Protein AF-A0AAW2BGS5-F1 (afdb_monomer_lite)

Organism: NCBI:txid425828

Structure (mmCIF, N/CA/C/O backbone):
data_AF-A0AAW2BGS5-F1
#
_entry.id   AF-A0AAW2BGS5-F1
#
loop_
_atom_site.group_PDB
_atom_site.id
_atom_site.type_symbol
_atom_site.label_atom_id
_atom_site.label_alt_id
_atom_site.label_comp_id
_atom_site.label_asym_id
_atom_site.label_entity_id
_atom_site.label_seq_id
_atom_site.pdbx_PDB_ins_code
_atom_site.Cartn_x
_atom_site.Cartn_y
_atom_site.Cartn_z
_atom_site.occupancy
_atom_site.B_iso_or_equiv
_atom_site.auth_seq_id
_atom_site.auth_comp_id
_atom_site.auth_asym_id
_atom_site.auth_atom_id
_atom_site.pdbx_PDB_model_num
ATOM 1 N N . MET A 1 1 ? 14.229 -1.321 -59.529 1.00 59.53 1 MET A N 1
ATOM 2 C CA . MET A 1 1 ? 13.833 -2.122 -60.715 1.00 59.53 1 MET A CA 1
ATOM 3 C C . MET A 1 1 ? 14.983 -3.055 -61.035 1.00 59.53 1 MET A C 1
ATOM 5 O O . MET A 1 1 ? 16.058 -2.553 -61.327 1.00 59.53 1 MET A O 1
ATOM 9 N N . ILE A 1 2 ? 14.792 -4.369 -60.927 1.00 59.19 2 ILE A N 1
ATOM 10 C CA . ILE A 1 2 ? 15.819 -5.339 -61.325 1.00 59.19 2 ILE A CA 1
ATOM 11 C C . ILE A 1 2 ? 15.632 -5.569 -62.825 1.00 59.19 2 ILE A C 1
ATOM 13 O O . ILE A 1 2 ? 14.628 -6.144 -63.241 1.00 59.19 2 ILE A O 1
ATOM 17 N N . THR A 1 3 ? 16.535 -5.025 -63.638 1.00 69.75 3 THR A N 1
ATOM 18 C CA . THR A 1 3 ? 16.522 -5.195 -65.095 1.00 69.75 3 THR A CA 1
ATOM 19 C C . THR A 1 3 ? 17.635 -6.146 -65.497 1.00 69.75 3 THR A C 1
ATOM 21 O O . THR A 1 3 ? 18.804 -5.848 -65.255 1.00 69.75 3 THR A O 1
ATOM 24 N N . CYS A 1 4 ? 17.282 -7.268 -66.115 1.00 73.50 4 CYS A N 1
ATOM 25 C CA . CYS A 1 4 ? 18.252 -8.171 -66.728 1.00 73.50 4 CYS A CA 1
ATOM 26 C C . CYS A 1 4 ? 18.695 -7.610 -68.083 1.00 73.50 4 CYS A C 1
ATOM 28 O O . CYS A 1 4 ? 17.898 -6.995 -68.800 1.00 73.50 4 CYS A O 1
ATOM 30 N N . ASP A 1 5 ? 19.949 -7.848 -68.458 1.00 83.00 5 ASP A N 1
ATOM 31 C CA . ASP A 1 5 ? 20.423 -7.567 -69.807 1.00 83.00 5 ASP A CA 1
ATOM 32 C C . ASP A 1 5 ? 19.761 -8.513 -70.825 1.00 83.00 5 ASP A C 1
ATOM 34 O O . ASP A 1 5 ? 19.257 -9.591 -70.496 1.00 83.00 5 ASP A O 1
ATOM 38 N N . ALA A 1 6 ? 19.736 -8.093 -72.091 1.00 81.00 6 ALA A N 1
ATOM 39 C CA . ALA A 1 6 ? 18.977 -8.782 -73.130 1.00 81.00 6 ALA A CA 1
ATOM 40 C C . ALA A 1 6 ? 19.433 -10.231 -73.371 1.00 81.00 6 ALA A C 1
ATOM 42 O O . ALA A 1 6 ? 18.612 -11.051 -73.772 1.00 81.00 6 ALA A O 1
ATOM 43 N N . LYS A 1 7 ? 20.712 -10.556 -73.136 1.00 85.69 7 LYS A N 1
ATOM 44 C CA . LYS A 1 7 ? 21.239 -11.912 -73.347 1.00 85.69 7 LYS A CA 1
ATOM 45 C C . LYS A 1 7 ? 20.781 -12.841 -72.229 1.00 85.69 7 LYS A C 1
ATOM 47 O O . LYS A 1 7 ? 20.119 -13.835 -72.515 1.00 85.69 7 LYS A O 1
ATOM 52 N N . THR A 1 8 ? 21.005 -12.436 -70.980 1.00 84.31 8 THR A N 1
ATOM 53 C CA . THR A 1 8 ? 20.565 -13.185 -69.794 1.00 84.31 8 THR A CA 1
ATOM 54 C C . THR A 1 8 ? 19.052 -13.403 -69.784 1.00 84.31 8 THR A C 1
ATOM 56 O O . THR A 1 8 ? 18.584 -14.491 -69.467 1.00 84.31 8 THR A O 1
ATOM 59 N N . TYR A 1 9 ? 18.263 -12.405 -70.203 1.00 85.06 9 TYR A N 1
ATOM 60 C CA . TYR A 1 9 ? 16.809 -12.556 -70.316 1.00 85.06 9 TYR A CA 1
ATOM 61 C C . TYR A 1 9 ? 16.405 -13.670 -71.292 1.00 85.06 9 TYR A C 1
ATOM 63 O O . TYR A 1 9 ? 15.518 -14.466 -70.993 1.00 85.06 9 TYR A O 1
ATOM 71 N N . GLN A 1 10 ? 17.029 -13.717 -72.472 1.00 81.94 10 GLN A N 1
ATOM 72 C CA . GLN A 1 10 ? 16.682 -14.702 -73.498 1.00 81.94 10 GLN A CA 1
ATOM 73 C C . GLN A 1 10 ? 17.087 -16.114 -73.076 1.00 81.94 10 GLN A C 1
ATOM 75 O O . GLN A 1 10 ? 16.294 -17.039 -73.236 1.00 81.94 10 GLN A O 1
ATOM 80 N N . GLU A 1 11 ? 18.279 -16.275 -72.499 1.00 88.50 11 GLU A N 1
ATOM 81 C CA . GLU A 1 11 ? 18.752 -17.560 -71.975 1.00 88.50 11 GLU A CA 1
ATOM 82 C C . GLU A 1 11 ? 17.810 -18.096 -70.885 1.00 88.50 11 GLU A C 1
ATOM 84 O O . GLU A 1 11 ? 17.343 -19.233 -70.969 1.00 88.50 11 GLU A O 1
ATOM 89 N N . GLU A 1 12 ? 17.423 -17.245 -69.933 1.00 84.25 12 GLU A N 1
ATOM 90 C CA . GLU A 1 12 ? 16.531 -17.615 -68.833 1.00 84.25 12 GLU A CA 1
ATOM 91 C C . GLU A 1 12 ? 15.115 -17.969 -69.317 1.00 84.25 12 GLU A C 1
ATOM 93 O O . GLU A 1 12 ? 14.541 -18.971 -68.897 1.00 84.25 12 GLU A O 1
ATOM 98 N N . VAL A 1 13 ? 14.542 -17.199 -70.251 1.00 85.81 13 VAL A N 1
ATOM 99 C CA . VAL A 1 13 ? 13.203 -17.479 -70.806 1.00 85.81 13 VAL A CA 1
ATOM 100 C C . VAL A 1 13 ? 13.194 -18.746 -71.670 1.00 85.81 13 VAL A C 1
ATOM 102 O O . VAL A 1 13 ? 12.174 -19.440 -71.727 1.00 85.81 13 VAL A O 1
ATOM 105 N N . MET A 1 14 ? 14.309 -19.093 -72.323 1.00 85.00 14 MET A N 1
ATOM 106 C CA . MET A 1 14 ? 14.418 -20.349 -73.072 1.00 85.00 14 MET A CA 1
ATOM 107 C C . MET A 1 14 ? 14.369 -21.571 -72.151 1.00 85.00 14 MET A C 1
ATOM 109 O O . MET A 1 14 ? 13.663 -22.532 -72.467 1.00 85.00 14 MET A O 1
ATOM 113 N N . VAL A 1 15 ? 15.072 -21.524 -71.016 1.00 89.44 15 VAL A N 1
ATOM 114 C CA . VAL A 1 15 ? 15.094 -22.616 -70.027 1.00 89.44 15 VAL A CA 1
ATOM 115 C C . VAL A 1 15 ? 13.801 -22.635 -69.204 1.00 89.44 15 VAL A C 1
ATOM 117 O O . VAL A 1 15 ? 13.208 -23.691 -68.975 1.00 89.44 15 VAL A O 1
ATOM 120 N N . HIS A 1 16 ? 13.295 -21.459 -68.835 1.00 83.50 16 HIS A N 1
ATOM 121 C CA . HIS A 1 16 ? 12.141 -21.279 -67.967 1.00 83.50 16 HIS A CA 1
ATOM 122 C C . HIS A 1 16 ? 11.111 -20.338 -68.596 1.00 83.50 16 HIS A C 1
ATOM 124 O O . HIS A 1 16 ? 10.930 -19.190 -68.193 1.00 83.50 16 HIS A O 1
ATOM 130 N N . ARG A 1 17 ? 10.331 -20.866 -69.547 1.00 83.56 17 ARG A N 1
ATOM 131 C CA . ARG A 1 17 ? 9.315 -20.091 -70.294 1.00 83.56 17 ARG A CA 1
ATOM 132 C C . ARG A 1 17 ? 8.321 -19.312 -69.425 1.00 83.56 17 ARG A C 1
ATOM 134 O O . ARG A 1 17 ? 7.793 -18.305 -69.876 1.00 83.56 17 ARG A O 1
ATOM 141 N N . LYS A 1 18 ? 8.068 -19.753 -68.189 1.00 86.19 18 LYS A N 1
ATOM 142 C CA . LYS A 1 18 ? 7.165 -19.076 -67.239 1.00 86.19 18 LYS A CA 1
ATOM 143 C C . LYS A 1 18 ? 7.766 -17.797 -66.634 1.00 86.19 18 LYS A C 1
ATOM 145 O O . LYS A 1 18 ? 7.027 -16.976 -66.108 1.00 86.19 18 LYS A O 1
ATOM 150 N N . HIS A 1 19 ? 9.083 -17.600 -66.709 1.00 84.62 19 HIS A N 1
ATOM 151 C CA . HIS A 1 19 ? 9.762 -16.438 -66.118 1.00 84.62 19 HIS A CA 1
ATOM 152 C C . HIS A 1 19 ? 9.546 -15.147 -66.919 1.00 84.62 19 HIS A C 1
ATOM 154 O O . HIS A 1 19 ? 9.709 -14.050 -66.379 1.00 84.62 19 HIS A O 1
ATOM 160 N N . VAL A 1 20 ? 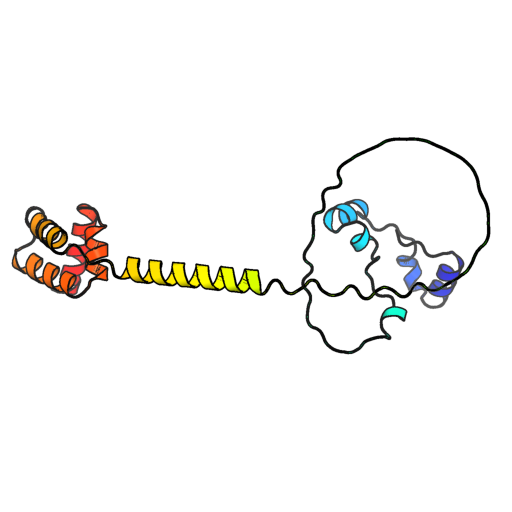9.067 -15.263 -68.164 1.00 83.44 20 VAL A N 1
ATOM 161 C CA . VAL A 1 20 ? 8.629 -14.131 -68.997 1.00 83.44 20 VAL A CA 1
ATOM 162 C C . VAL A 1 20 ? 7.616 -13.236 -68.268 1.00 83.44 20 VAL A C 1
ATOM 164 O O . VAL A 1 20 ? 7.601 -12.020 -68.456 1.00 83.44 20 VAL A O 1
ATOM 167 N N . ASP A 1 21 ? 6.808 -13.825 -67.382 1.00 83.88 21 ASP A N 1
ATOM 168 C CA . ASP A 1 21 ? 5.766 -13.120 -66.647 1.00 83.88 21 ASP A CA 1
ATOM 169 C C . ASP A 1 21 ? 6.278 -12.296 -65.464 1.00 83.88 21 ASP A C 1
ATOM 171 O O . ASP A 1 21 ? 5.506 -11.519 -64.900 1.00 83.88 21 ASP A O 1
ATOM 175 N N . TYR A 1 22 ? 7.553 -12.405 -65.105 1.00 82.00 22 TYR A N 1
ATOM 176 C CA . TYR A 1 22 ? 8.110 -11.758 -63.914 1.00 82.00 22 TYR A CA 1
ATOM 177 C C . TYR A 1 22 ? 9.313 -10.872 -64.241 1.00 82.00 22 TYR A C 1
ATOM 179 O O . TYR A 1 22 ? 9.481 -9.810 -63.639 1.00 82.00 22 TYR A O 1
ATOM 187 N N . LEU A 1 23 ? 10.120 -11.266 -65.225 1.00 84.25 23 LEU A N 1
ATOM 188 C CA . LEU A 1 23 ? 11.329 -10.545 -65.605 1.00 84.25 23 LEU A CA 1
ATOM 189 C C . LEU A 1 23 ? 11.020 -9.180 -66.236 1.00 84.25 23 LEU A C 1
ATOM 191 O O . LEU A 1 23 ? 10.079 -9.027 -67.016 1.00 84.25 23 LEU A O 1
ATOM 195 N N . ASN A 1 24 ? 11.853 -8.184 -65.917 1.00 80.50 24 ASN A N 1
ATOM 196 C CA . ASN A 1 24 ? 11.798 -6.818 -66.456 1.00 80.50 24 ASN A CA 1
ATOM 197 C C . ASN A 1 24 ? 10.452 -6.088 -66.268 1.00 80.50 24 ASN A C 1
ATOM 199 O O . ASN A 1 24 ? 10.165 -5.109 -66.961 1.00 80.50 24 ASN A O 1
ATOM 203 N N . LYS A 1 25 ? 9.624 -6.523 -65.311 1.00 83.62 25 LYS A N 1
ATOM 204 C CA . LYS A 1 25 ? 8.396 -5.817 -64.931 1.00 83.62 25 LYS A CA 1
ATOM 205 C C . LYS A 1 25 ? 8.668 -4.828 -63.801 1.00 83.62 25 LYS A C 1
ATOM 207 O O . LYS A 1 25 ? 9.484 -5.058 -62.910 1.00 83.62 25 LYS A O 1
ATOM 212 N N . LYS A 1 26 ? 7.953 -3.701 -63.823 1.00 81.75 26 LYS A N 1
ATOM 213 C CA . LYS A 1 26 ? 7.988 -2.731 -62.723 1.00 81.75 26 LYS A CA 1
ATOM 214 C C . LYS A 1 26 ? 7.263 -3.317 -61.511 1.00 81.75 26 LYS A C 1
ATOM 216 O O . LYS A 1 26 ? 6.110 -3.731 -61.626 1.00 81.75 26 LYS A O 1
ATOM 221 N N . ILE A 1 27 ? 7.923 -3.312 -60.357 1.00 82.88 27 ILE A N 1
ATOM 222 C CA . ILE A 1 27 ? 7.293 -3.636 -59.073 1.00 82.88 27 ILE A CA 1
ATOM 223 C C . ILE A 1 27 ? 6.351 -2.479 -58.722 1.00 82.88 27 ILE A C 1
ATOM 225 O O . ILE A 1 27 ? 6.753 -1.315 -58.771 1.00 82.88 27 ILE A O 1
ATOM 229 N N . LYS A 1 28 ? 5.085 -2.787 -58.425 1.00 86.19 28 LYS A N 1
ATOM 230 C CA . LYS A 1 28 ? 4.112 -1.773 -58.000 1.00 86.19 28 LYS A CA 1
ATOM 231 C C . LYS A 1 28 ? 4.491 -1.268 -56.608 1.00 86.19 28 LYS A C 1
ATOM 233 O O . LYS A 1 28 ? 4.812 -2.077 -55.746 1.00 86.19 28 LYS A O 1
ATOM 238 N N . MET A 1 29 ? 4.398 0.043 -56.410 1.00 88.12 29 MET A N 1
ATOM 239 C CA . MET A 1 29 ? 4.687 0.732 -55.146 1.00 88.12 29 MET A CA 1
ATOM 240 C C . MET A 1 29 ? 6.139 0.600 -54.645 1.00 88.12 29 MET A C 1
ATOM 242 O O . MET A 1 29 ? 6.409 0.508 -53.448 1.00 88.12 29 MET A O 1
ATOM 246 N N . TYR A 1 30 ? 7.095 0.508 -55.572 1.00 85.62 30 TYR A N 1
ATOM 247 C CA . TYR A 1 30 ? 8.506 0.357 -55.214 1.00 85.62 30 TYR A CA 1
ATOM 248 C C . TYR A 1 30 ? 9.043 1.559 -54.427 1.00 85.62 30 TYR A C 1
ATOM 250 O O . TYR A 1 30 ? 9.839 1.378 -53.508 1.00 85.62 30 TYR A O 1
ATOM 258 N N . ASP A 1 31 ? 8.610 2.768 -54.779 1.00 86.50 31 ASP A N 1
ATOM 259 C CA . ASP A 1 31 ? 9.091 3.995 -54.146 1.00 86.50 31 ASP A CA 1
ATOM 260 C C . ASP A 1 31 ? 8.607 4.064 -52.691 1.00 86.50 31 ASP A C 1
ATOM 262 O O . ASP A 1 31 ? 9.378 4.375 -51.788 1.00 86.50 31 ASP A O 1
ATOM 266 N N . GLU A 1 32 ? 7.365 3.654 -52.439 1.00 90.31 32 GLU A N 1
ATOM 267 C CA . GLU A 1 32 ? 6.782 3.533 -51.106 1.00 90.31 32 GLU A CA 1
ATOM 268 C C . GLU A 1 32 ? 7.499 2.460 -50.271 1.00 90.31 32 GLU A C 1
ATOM 270 O O . GLU A 1 32 ? 7.812 2.695 -49.104 1.00 90.31 32 GLU A O 1
ATOM 275 N N . LEU A 1 33 ? 7.830 1.304 -50.860 1.00 85.19 33 LEU A N 1
ATOM 276 C CA . LEU A 1 33 ? 8.607 0.256 -50.181 1.00 85.19 33 LEU A CA 1
ATOM 277 C C . LEU A 1 33 ? 10.027 0.716 -49.833 1.00 85.19 33 LEU A C 1
ATOM 279 O O . LEU A 1 33 ? 10.518 0.415 -48.746 1.00 85.19 33 LEU A O 1
ATOM 283 N N . ALA A 1 34 ? 10.675 1.460 -50.730 1.00 84.88 34 ALA A N 1
ATOM 284 C CA . ALA A 1 34 ? 11.994 2.033 -50.486 1.00 84.88 34 ALA A CA 1
ATOM 285 C C . ALA A 1 34 ? 11.974 3.076 -49.359 1.00 84.88 34 ALA A C 1
ATOM 287 O O . ALA A 1 34 ? 12.970 3.203 -48.651 1.00 84.88 34 ALA A O 1
ATOM 288 N N . ILE A 1 35 ? 10.856 3.784 -49.165 1.00 86.19 35 ILE A N 1
ATOM 289 C CA . ILE A 1 35 ? 10.667 4.710 -48.039 1.00 86.19 35 ILE A CA 1
ATOM 290 C C . ILE A 1 35 ? 10.476 3.945 -46.721 1.00 86.19 35 ILE A C 1
ATOM 292 O O . ILE A 1 35 ? 11.079 4.315 -45.721 1.00 86.19 35 ILE A O 1
ATOM 296 N N . VAL A 1 36 ? 9.662 2.882 -46.702 1.00 87.62 36 VAL A N 1
ATOM 297 C CA . VAL A 1 36 ? 9.337 2.142 -45.463 1.00 87.62 36 VAL A CA 1
ATOM 298 C C . VAL A 1 36 ? 10.493 1.265 -44.980 1.00 87.62 36 VAL A C 1
ATOM 300 O O . VAL A 1 36 ? 10.779 1.228 -43.788 1.00 87.62 36 VAL A O 1
ATOM 303 N N . VAL A 1 37 ? 11.130 0.527 -45.890 1.00 83.88 37 VAL A N 1
ATOM 304 C CA . VAL A 1 37 ? 12.135 -0.503 -45.559 1.00 83.88 37 VAL A CA 1
ATOM 305 C C . VAL A 1 37 ? 13.564 -0.008 -45.837 1.00 83.88 37 VAL A C 1
ATOM 307 O O . VAL A 1 37 ? 14.539 -0.645 -45.455 1.00 83.88 37 VAL A O 1
ATOM 310 N N . GLY A 1 38 ? 13.711 1.141 -46.497 1.00 84.56 38 GLY A N 1
ATOM 311 C CA . GLY A 1 38 ? 14.993 1.643 -46.981 1.00 84.56 38 GLY A CA 1
ATOM 312 C C . GLY A 1 38 ? 15.331 1.117 -48.380 1.00 84.56 38 GLY A C 1
ATOM 313 O O . GLY A 1 38 ? 15.027 -0.020 -48.757 1.00 84.56 38 GLY A O 1
ATOM 314 N N . LYS A 1 39 ? 15.990 1.963 -49.179 1.00 82.12 39 LYS A N 1
ATOM 315 C CA . LYS A 1 39 ? 16.314 1.696 -50.591 1.00 82.12 39 LYS A CA 1
ATOM 316 C C . LYS A 1 39 ? 17.116 0.408 -50.794 1.00 82.12 39 LYS A C 1
ATOM 318 O O . LYS A 1 39 ? 16.848 -0.327 -51.745 1.00 82.12 39 LYS A O 1
ATOM 323 N N . ASP A 1 40 ? 18.071 0.124 -49.916 1.00 78.00 40 ASP A N 1
ATOM 324 C CA . ASP A 1 40 ? 18.973 -1.024 -50.058 1.00 78.00 40 ASP A CA 1
ATOM 325 C C . ASP A 1 40 ? 18.271 -2.356 -49.776 1.00 78.00 40 ASP A C 1
ATOM 327 O O . ASP A 1 40 ? 18.505 -3.346 -50.474 1.00 78.00 40 ASP A O 1
ATOM 331 N N . MET A 1 41 ? 17.330 -2.364 -48.827 1.00 80.06 41 MET A N 1
ATOM 332 C CA . MET A 1 41 ? 16.469 -3.519 -48.575 1.00 80.06 41 MET A CA 1
ATOM 333 C C . MET A 1 41 ? 15.429 -3.704 -49.685 1.00 80.06 41 MET A C 1
ATOM 335 O O . MET A 1 41 ? 15.232 -4.826 -50.145 1.00 80.06 41 MET A O 1
ATOM 339 N N . ALA A 1 42 ? 14.820 -2.624 -50.189 1.00 75.38 42 ALA A N 1
ATOM 340 C CA . ALA A 1 42 ? 13.858 -2.693 -51.296 1.00 75.38 42 ALA A CA 1
ATOM 341 C C . ALA A 1 42 ? 14.494 -3.145 -52.624 1.00 75.38 42 ALA A C 1
ATOM 343 O O . ALA A 1 42 ? 13.848 -3.812 -53.433 1.00 75.38 42 ALA A O 1
ATOM 344 N N . THR A 1 43 ? 15.769 -2.811 -52.845 1.00 73.50 43 THR A N 1
ATOM 345 C CA . THR A 1 43 ? 16.529 -3.255 -54.027 1.00 73.50 43 THR A CA 1
ATOM 346 C C . THR A 1 43 ? 16.967 -4.719 -53.906 1.00 73.50 43 THR A C 1
ATOM 348 O O . THR A 1 43 ? 17.283 -5.345 -54.916 1.00 73.50 43 THR A O 1
ATOM 351 N N . GLY A 1 44 ? 16.961 -5.281 -52.692 1.00 69.25 44 GLY A N 1
ATOM 352 C CA . GLY A 1 44 ? 17.509 -6.607 -52.420 1.00 69.25 44 GLY A CA 1
ATOM 353 C C . GLY A 1 44 ? 19.037 -6.633 -52.461 1.00 69.25 44 GLY A C 1
ATOM 354 O O . GLY A 1 44 ? 19.610 -7.693 -52.667 1.00 69.25 44 GLY A O 1
ATOM 355 N N . SER A 1 45 ? 19.714 -5.497 -52.254 1.00 69.12 45 SER A N 1
ATOM 356 C CA . SER A 1 45 ? 21.186 -5.423 -52.240 1.00 69.12 45 SER A CA 1
ATOM 357 C C . SER A 1 45 ? 21.814 -6.261 -51.116 1.00 69.12 45 SER A C 1
ATOM 359 O O . SER A 1 45 ? 22.990 -6.601 -51.185 1.00 69.12 45 SER A O 1
ATOM 361 N N . PHE A 1 46 ? 21.027 -6.613 -50.094 1.00 69.88 46 PHE A N 1
ATOM 362 C CA . PHE A 1 46 ? 21.402 -7.542 -49.024 1.00 69.88 46 PHE A CA 1
ATOM 363 C C . PHE A 1 46 ? 21.088 -9.015 -49.343 1.00 69.88 46 PHE A C 1
ATOM 365 O O . PHE A 1 46 ? 21.376 -9.889 -48.526 1.00 69.88 46 PHE A O 1
ATOM 372 N N . ALA A 1 47 ? 20.472 -9.319 -50.492 1.00 68.38 47 ALA A N 1
ATOM 373 C CA . ALA A 1 47 ? 20.176 -10.693 -50.873 1.00 68.38 47 ALA A CA 1
ATOM 374 C C . ALA A 1 47 ? 21.484 -11.425 -51.197 1.00 68.38 47 ALA A C 1
ATOM 376 O O . ALA A 1 47 ? 22.198 -11.079 -52.137 1.00 68.38 47 ALA A O 1
ATOM 377 N N . LYS A 1 48 ? 21.787 -12.444 -50.393 1.00 72.69 48 LYS A N 1
ATOM 378 C CA . LYS A 1 48 ? 22.958 -13.306 -50.544 1.00 72.69 48 LYS A CA 1
ATOM 379 C C . LYS A 1 48 ? 22.844 -14.051 -51.881 1.00 72.69 48 LYS A C 1
ATOM 381 O O . LYS A 1 48 ? 21.849 -14.739 -52.115 1.00 72.69 48 LYS A O 1
ATOM 386 N N . SER A 1 49 ? 23.806 -13.869 -52.785 1.00 71.75 49 SER A N 1
ATOM 387 C CA . SER A 1 49 ? 23.800 -14.573 -54.071 1.00 71.75 49 SER A CA 1
ATOM 388 C C . SER A 1 49 ? 24.208 -16.036 -53.870 1.00 71.75 49 SER A C 1
ATOM 390 O O . SER A 1 49 ? 24.827 -16.370 -52.864 1.00 71.75 49 SER A O 1
ATOM 392 N N . TYR A 1 50 ? 23.900 -16.928 -54.818 1.00 58.19 50 TYR A N 1
ATOM 393 C CA . TYR A 1 50 ? 24.301 -18.343 -54.718 1.00 58.19 50 TYR A CA 1
ATOM 394 C C . TYR A 1 50 ? 25.823 -18.517 -54.534 1.00 58.19 50 TYR A C 1
ATOM 396 O O . TYR A 1 50 ? 26.261 -19.427 -53.841 1.00 58.19 50 TYR A O 1
ATOM 404 N N . VAL A 1 51 ? 26.626 -17.598 -55.084 1.00 60.41 51 VAL A N 1
ATOM 405 C CA . VAL A 1 51 ? 28.092 -17.587 -54.936 1.00 60.41 51 VAL A CA 1
ATOM 406 C C . VAL A 1 51 ? 28.524 -17.291 -53.492 1.00 60.41 51 VAL A C 1
ATOM 408 O O . VAL A 1 51 ? 29.565 -17.767 -53.056 1.00 60.41 51 VAL A O 1
ATOM 411 N N . ASP A 1 52 ? 27.709 -16.561 -52.727 1.00 59.16 52 ASP A N 1
ATOM 412 C CA . ASP A 1 52 ? 27.993 -16.193 -51.334 1.00 59.16 52 ASP A CA 1
ATOM 413 C C . ASP A 1 52 ? 27.607 -17.291 -50.324 1.00 59.16 52 ASP A C 1
ATOM 415 O O . ASP A 1 52 ? 27.881 -17.153 -49.130 1.00 59.16 52 ASP A O 1
ATOM 419 N N . ILE A 1 53 ? 26.925 -18.358 -50.762 1.00 62.47 53 ILE A N 1
ATOM 420 C CA . ILE A 1 53 ? 26.442 -19.439 -49.885 1.00 62.47 53 ILE A CA 1
ATOM 421 C C . ILE A 1 53 ? 27.537 -20.483 -49.612 1.00 62.47 53 ILE A C 1
ATOM 423 O O . ILE A 1 53 ? 27.516 -21.110 -48.557 1.00 62.47 53 ILE A O 1
ATOM 427 N N . ASP A 1 54 ? 28.535 -20.619 -50.489 1.00 58.75 54 ASP A N 1
ATOM 428 C CA . ASP A 1 54 ? 29.529 -21.703 -50.414 1.00 58.75 54 ASP A CA 1
ATOM 429 C C . ASP A 1 54 ? 30.741 -21.415 -49.508 1.00 58.75 54 ASP A C 1
ATOM 431 O O . ASP A 1 54 ? 31.759 -22.102 -49.567 1.00 58.75 54 ASP A O 1
ATOM 435 N N . THR A 1 55 ? 30.666 -20.406 -48.637 1.00 57.06 55 THR A N 1
ATOM 436 C CA . THR A 1 55 ? 31.693 -20.197 -47.605 1.00 57.06 55 THR A CA 1
ATOM 437 C C . THR A 1 55 ? 31.038 -19.913 -46.259 1.00 57.06 55 THR A C 1
ATOM 439 O O . THR A 1 55 ? 30.266 -18.965 -46.128 1.00 57.06 55 THR A O 1
ATOM 442 N N . GLU A 1 56 ? 31.407 -20.724 -45.264 1.00 48.41 56 GLU A N 1
ATOM 443 C CA . GLU A 1 56 ? 31.053 -20.619 -43.840 1.00 48.41 56 GLU A CA 1
ATOM 444 C C . GLU A 1 56 ? 29.681 -21.206 -43.449 1.00 48.41 56 GLU A C 1
ATOM 446 O O . GLU A 1 56 ? 28.757 -20.507 -43.029 1.00 48.41 56 GLU A O 1
ATOM 451 N N . GLN A 1 57 ? 29.580 -22.539 -43.497 1.00 52.59 57 GLN A N 1
ATOM 452 C CA . GLN A 1 57 ? 28.804 -23.266 -42.495 1.00 52.59 57 GLN A CA 1
ATOM 453 C C . GLN A 1 57 ? 29.690 -23.440 -41.256 1.00 52.59 57 GLN A C 1
ATOM 455 O O . GLN A 1 57 ? 30.350 -24.464 -41.117 1.00 52.59 57 GLN A O 1
ATOM 460 N N . ASP A 1 58 ? 29.697 -22.449 -40.365 1.00 41.88 58 ASP A N 1
ATOM 461 C CA . ASP A 1 58 ? 29.767 -22.745 -38.935 1.00 41.88 58 ASP A CA 1
ATOM 462 C C . ASP A 1 58 ? 29.209 -21.591 -38.084 1.00 41.88 58 ASP A C 1
ATOM 464 O O . ASP A 1 58 ? 29.713 -20.474 -38.085 1.00 41.88 58 ASP A O 1
ATOM 468 N N . ASN A 1 59 ? 28.131 -21.916 -37.369 1.00 44.03 59 ASN A N 1
ATOM 469 C CA . ASN A 1 59 ? 27.738 -21.392 -36.062 1.00 44.03 59 ASN A CA 1
ATOM 470 C C . ASN A 1 59 ? 27.720 -19.863 -35.799 1.00 44.03 59 ASN A C 1
ATOM 472 O O . ASN A 1 59 ? 28.731 -19.281 -35.420 1.00 44.03 59 ASN A O 1
ATOM 476 N N . ALA A 1 60 ? 26.526 -19.260 -35.847 1.00 39.62 60 ALA A N 1
ATOM 477 C CA . ALA A 1 60 ? 26.012 -18.254 -34.892 1.00 39.62 60 ALA A CA 1
ATOM 478 C C . ALA A 1 60 ? 24.633 -17.798 -35.404 1.00 39.62 60 ALA A C 1
ATOM 480 O O . ALA A 1 60 ? 24.505 -17.245 -36.490 1.00 39.62 60 ALA A O 1
ATOM 481 N N . GLU A 1 61 ? 23.548 -18.278 -34.806 1.00 38.69 61 GLU A N 1
ATOM 482 C CA . GLU A 1 61 ? 22.816 -17.546 -33.766 1.00 38.69 61 GLU A CA 1
ATOM 483 C C . GLU A 1 61 ? 22.279 -16.191 -34.262 1.00 38.69 61 GLU A C 1
ATOM 485 O O . GLU A 1 61 ? 23.001 -15.219 -34.464 1.00 38.69 61 GLU A O 1
ATOM 490 N N . SER A 1 62 ? 20.963 -16.199 -34.484 1.00 53.19 62 SER A N 1
ATOM 491 C CA . SER A 1 62 ? 20.048 -15.085 -34.710 1.00 53.19 62 SER A CA 1
ATOM 492 C C . SER A 1 62 ? 20.596 -13.719 -34.293 1.00 53.19 62 SER A C 1
ATOM 494 O O . SER A 1 62 ? 20.626 -13.398 -33.109 1.00 53.19 62 SER A O 1
ATOM 496 N N . THR A 1 63 ? 20.968 -12.880 -35.262 1.00 41.12 63 THR A N 1
ATOM 497 C CA . THR A 1 63 ? 21.218 -11.459 -34.994 1.00 41.12 63 THR A CA 1
ATOM 498 C C . THR A 1 63 ? 20.037 -10.636 -35.493 1.00 41.12 63 THR A C 1
ATOM 500 O O . THR A 1 63 ? 19.749 -10.548 -36.686 1.00 41.12 63 THR A O 1
ATOM 503 N N . GLU A 1 64 ? 19.321 -10.110 -34.510 1.00 41.38 64 GLU A N 1
ATOM 504 C CA . GLU A 1 64 ? 18.209 -9.175 -34.570 1.00 41.38 64 GLU A CA 1
ATOM 505 C C . GLU A 1 64 ? 18.555 -7.932 -35.413 1.00 41.38 64 GLU A C 1
ATOM 507 O O . GLU A 1 64 ? 19.603 -7.309 -35.243 1.00 41.38 64 GLU A O 1
ATOM 512 N N . MET A 1 65 ? 17.669 -7.576 -36.347 1.00 41.56 65 MET A N 1
ATOM 513 C CA . MET A 1 65 ? 17.801 -6.392 -37.200 1.00 41.56 65 MET A CA 1
ATOM 514 C C . MET A 1 65 ? 17.447 -5.138 -36.387 1.00 41.56 65 MET A C 1
ATOM 516 O O . MET A 1 65 ? 16.287 -4.730 -36.345 1.00 41.56 65 MET A O 1
ATOM 520 N N . VAL A 1 66 ? 18.435 -4.523 -35.736 1.00 38.22 66 VAL A N 1
ATOM 521 C CA . VAL A 1 66 ? 18.281 -3.185 -35.146 1.00 38.22 66 VAL A CA 1
ATOM 522 C C . VAL A 1 66 ? 18.371 -2.151 -36.271 1.00 38.22 66 VAL A C 1
ATOM 524 O O . VAL A 1 66 ? 19.415 -1.988 -36.899 1.00 38.22 66 VAL A O 1
ATOM 527 N N . GLY A 1 67 ? 17.249 -1.485 -36.554 1.00 43.28 67 GLY A N 1
ATOM 528 C CA . GLY A 1 67 ? 17.174 -0.376 -37.501 1.00 43.28 67 GLY A CA 1
ATOM 529 C C . GLY A 1 67 ? 17.787 0.888 -36.905 1.00 43.28 67 GLY A C 1
ATOM 530 O O . GLY A 1 67 ? 17.225 1.462 -35.974 1.00 43.28 67 GLY A O 1
ATOM 531 N N . ASP A 1 68 ? 18.924 1.315 -37.450 1.00 37.06 68 ASP A N 1
ATOM 532 C CA . ASP A 1 68 ? 19.543 2.600 -37.134 1.00 37.06 68 ASP A CA 1
ATOM 533 C C . ASP A 1 68 ? 18.997 3.683 -38.079 1.00 37.06 68 ASP A C 1
ATOM 535 O O . ASP A 1 68 ? 19.174 3.634 -39.298 1.00 37.06 68 ASP A O 1
ATOM 539 N N . ASN A 1 69 ? 18.263 4.634 -37.504 1.00 46.84 69 ASN A N 1
ATOM 540 C CA . ASN A 1 69 ? 17.657 5.770 -38.188 1.00 46.84 69 ASN A CA 1
ATOM 541 C C . ASN A 1 69 ? 18.653 6.939 -38.188 1.00 46.84 69 ASN A C 1
ATOM 543 O O . ASN A 1 69 ? 18.617 7.792 -37.301 1.00 46.84 69 ASN A O 1
ATOM 547 N N . GLY A 1 70 ? 19.542 6.959 -39.182 1.00 36.00 70 GLY A N 1
ATOM 548 C CA . GLY A 1 70 ? 20.516 8.027 -39.405 1.00 36.00 70 GLY A CA 1
ATOM 549 C C . GLY A 1 70 ? 19.961 9.155 -40.277 1.00 36.00 70 GLY A C 1
ATOM 550 O O . GLY A 1 70 ? 19.846 9.028 -41.492 1.00 36.00 70 GLY A O 1
ATOM 551 N N . GLU A 1 71 ? 19.635 10.265 -39.628 1.00 36.69 71 GLU A N 1
ATOM 552 C CA . GLU A 1 71 ? 19.329 11.590 -40.171 1.00 36.69 71 GLU A CA 1
ATOM 553 C C . GLU A 1 71 ? 20.361 12.104 -41.208 1.00 36.69 71 GLU A C 1
ATOM 555 O O . GLU A 1 71 ? 21.540 12.285 -40.910 1.00 36.69 71 GLU A O 1
ATOM 560 N N . GLU A 1 72 ? 19.925 12.388 -42.443 1.00 34.72 72 GLU A N 1
ATOM 561 C CA . GLU A 1 72 ? 20.768 13.015 -43.474 1.00 34.72 72 GLU A CA 1
ATOM 562 C C . GLU A 1 72 ? 20.643 14.547 -43.408 1.00 34.72 72 GLU A C 1
ATOM 564 O O . GLU A 1 72 ? 19.687 15.160 -43.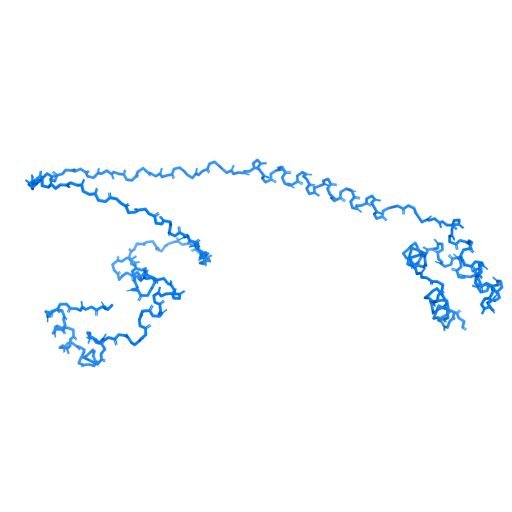890 1.00 34.72 72 GLU A O 1
ATOM 569 N N . GLY A 1 73 ? 21.635 15.172 -42.769 1.00 31.77 73 GLY A N 1
ATOM 570 C CA . GLY A 1 73 ? 21.835 16.616 -42.738 1.00 31.77 73 GLY A CA 1
ATOM 571 C C . GLY A 1 73 ? 22.449 17.143 -44.038 1.00 31.77 73 GLY A C 1
ATOM 572 O O . GLY A 1 73 ? 23.612 16.902 -44.349 1.00 31.77 73 GLY A O 1
ATOM 573 N N . VAL A 1 74 ? 21.645 17.918 -44.762 1.00 38.06 74 VAL A N 1
ATOM 574 C CA . VAL A 1 74 ? 21.968 18.765 -45.920 1.00 38.06 74 VAL A CA 1
ATOM 575 C C . VAL A 1 74 ? 23.245 19.597 -45.725 1.00 38.06 74 VAL A C 1
ATOM 577 O O . VAL A 1 74 ? 23.261 20.453 -44.847 1.00 38.06 74 VAL A O 1
ATOM 580 N N . VAL A 1 75 ? 24.226 19.489 -46.637 1.00 34.00 75 VAL A N 1
ATOM 581 C CA . VAL A 1 75 ? 25.050 20.639 -47.077 1.00 34.00 75 VAL A CA 1
ATOM 582 C C . VAL A 1 75 ? 25.430 20.507 -48.557 1.00 34.00 75 VAL A C 1
ATOM 584 O O . VAL A 1 75 ? 26.209 19.651 -48.967 1.00 34.00 75 VAL A O 1
ATOM 587 N N . ASP A 1 76 ? 24.906 21.440 -49.344 1.00 34.06 76 ASP A N 1
ATOM 588 C CA . ASP A 1 76 ? 25.206 21.697 -50.749 1.00 34.06 76 ASP A CA 1
ATOM 589 C C . ASP A 1 76 ? 26.343 22.736 -50.856 1.00 34.06 76 ASP A C 1
ATOM 591 O O . ASP A 1 76 ? 26.205 23.843 -50.327 1.00 34.06 76 ASP A O 1
ATOM 595 N N . LYS A 1 77 ? 27.462 22.427 -51.540 1.00 36.47 77 LYS A N 1
ATOM 596 C CA . LYS A 1 77 ? 28.320 23.460 -52.166 1.00 36.47 77 LYS A CA 1
ATOM 597 C C . LYS A 1 77 ? 29.259 22.936 -53.267 1.00 36.47 77 LYS A C 1
ATOM 599 O O . LYS A 1 77 ? 30.392 22.534 -53.038 1.00 36.47 77 LYS A O 1
ATOM 604 N N . ARG A 1 78 ? 28.758 23.053 -54.496 1.00 31.75 78 ARG A N 1
ATOM 605 C CA . ARG A 1 78 ? 29.416 23.377 -55.786 1.00 31.75 78 ARG A CA 1
ATOM 606 C C . ARG A 1 78 ? 30.952 23.567 -55.902 1.00 31.75 78 ARG A C 1
ATOM 608 O O . ARG A 1 78 ? 31.522 24.451 -55.270 1.00 31.75 78 ARG A O 1
ATOM 615 N N . LYS A 1 79 ? 31.424 23.006 -57.037 1.00 35.97 79 LYS A N 1
ATOM 616 C CA . LYS A 1 79 ? 32.419 23.467 -58.050 1.00 35.97 79 LYS A CA 1
ATOM 617 C C . LYS A 1 79 ? 33.916 23.201 -57.805 1.00 35.97 79 LYS A C 1
ATOM 619 O O . LYS A 1 79 ? 34.553 23.909 -57.039 1.00 35.97 79 LYS A O 1
ATOM 624 N N . ASN A 1 80 ? 34.500 22.312 -58.620 1.00 30.66 80 ASN A N 1
ATOM 625 C CA . ASN A 1 80 ? 35.380 22.662 -59.755 1.00 30.66 80 ASN A CA 1
ATOM 626 C C . ASN A 1 80 ? 35.677 21.425 -60.629 1.00 30.66 80 ASN A C 1
ATOM 628 O O . ASN A 1 80 ? 35.425 20.297 -60.222 1.00 30.66 80 ASN A O 1
ATOM 632 N N . ALA A 1 81 ? 36.104 21.670 -61.865 1.00 32.50 81 ALA A N 1
ATOM 633 C CA . ALA A 1 81 ? 36.034 20.768 -63.009 1.00 32.50 81 ALA A CA 1
ATOM 634 C C . ALA A 1 81 ? 37.429 20.312 -63.502 1.00 32.50 81 ALA A C 1
ATOM 636 O O . ALA A 1 81 ? 38.373 21.076 -63.327 1.00 32.50 81 ALA A O 1
ATOM 637 N N . VAL A 1 82 ? 37.464 19.166 -64.224 1.00 32.72 82 VAL A N 1
ATOM 638 C CA . VAL A 1 82 ? 38.405 18.786 -65.331 1.00 32.72 82 VAL A CA 1
ATOM 639 C C . VAL A 1 82 ? 39.809 18.341 -64.813 1.00 32.72 82 VAL A C 1
ATOM 641 O O . VAL A 1 82 ? 40.389 19.032 -63.994 1.00 32.72 82 VAL A O 1
ATOM 644 N N . GLU A 1 83 ? 40.394 17.150 -65.069 1.00 29.56 83 GLU A N 1
ATOM 645 C CA . GLU A 1 83 ? 40.620 16.343 -66.293 1.00 29.56 83 GLU A CA 1
ATOM 646 C C . GLU A 1 83 ? 40.834 14.831 -66.016 1.00 29.56 83 GLU A C 1
ATOM 648 O O . GLU A 1 83 ? 41.184 14.409 -64.915 1.00 29.56 83 GLU A O 1
ATOM 653 N N . SER A 1 84 ? 40.655 14.029 -67.071 1.00 33.25 84 SER A N 1
ATOM 654 C CA . SER A 1 84 ? 40.866 12.577 -67.189 1.00 33.25 84 SER A CA 1
ATOM 655 C C . SER A 1 84 ? 42.341 12.138 -67.220 1.00 33.25 84 SER A C 1
ATOM 657 O O . SER A 1 84 ? 43.145 12.788 -67.880 1.00 33.25 84 SER A O 1
ATOM 659 N N . SER A 1 85 ? 42.654 10.937 -66.705 1.00 33.88 85 SER A N 1
ATOM 660 C CA . SER A 1 85 ? 43.172 9.784 -67.495 1.00 33.88 85 SER A CA 1
ATOM 661 C C . SER A 1 85 ? 43.940 8.735 -66.665 1.00 33.88 85 SER A C 1
ATOM 663 O O . SER A 1 85 ? 44.930 9.036 -66.015 1.00 33.88 85 SER A O 1
ATOM 665 N N . THR A 1 86 ? 43.495 7.483 -66.816 1.00 32.78 86 THR A N 1
ATOM 666 C CA . THR A 1 86 ? 44.276 6.284 -67.196 1.00 32.78 86 THR A CA 1
ATOM 667 C C . THR A 1 86 ? 45.382 5.702 -66.286 1.00 32.78 86 THR A C 1
ATOM 669 O O . THR A 1 86 ? 46.406 6.309 -66.004 1.00 32.78 86 THR A O 1
ATOM 672 N N . THR A 1 87 ? 45.212 4.390 -66.047 1.00 34.84 87 THR A N 1
ATOM 673 C CA . THR A 1 87 ? 46.175 3.320 -65.687 1.00 34.84 87 THR A CA 1
ATOM 674 C C . THR A 1 87 ? 46.745 3.240 -64.274 1.00 34.84 87 THR A C 1
ATOM 676 O O . THR A 1 87 ? 47.399 4.147 -63.782 1.00 34.84 87 THR A O 1
ATOM 679 N N . GLY A 1 88 ? 46.607 2.047 -63.681 1.00 32.12 88 GLY A N 1
ATOM 680 C CA . GLY A 1 88 ? 47.424 1.633 -62.544 1.00 32.12 88 GLY A CA 1
ATOM 681 C C . GLY A 1 88 ? 46.773 0.575 -61.663 1.00 32.12 88 GLY A C 1
ATOM 682 O O . GLY A 1 88 ? 46.453 0.847 -60.514 1.00 32.12 88 GLY A O 1
ATOM 683 N N . SER A 1 89 ? 46.593 -0.641 -62.184 1.00 48.19 89 SER A N 1
ATOM 684 C CA . SER A 1 89 ? 46.435 -1.832 -61.343 1.00 48.19 89 SER A CA 1
ATOM 685 C C . SER A 1 89 ? 47.659 -1.955 -60.441 1.00 48.19 89 SER A C 1
ATOM 687 O O . SER A 1 89 ? 48.757 -2.108 -60.964 1.00 48.19 89 SER A O 1
ATOM 689 N N . THR A 1 90 ? 47.490 -1.906 -59.120 1.00 35.06 90 THR A N 1
ATOM 690 C CA . THR A 1 90 ? 48.385 -2.586 -58.175 1.00 35.06 90 THR A CA 1
ATOM 691 C C . THR A 1 90 ? 47.822 -2.603 -56.749 1.00 35.06 90 THR A C 1
ATOM 693 O O . THR A 1 90 ? 47.491 -1.579 -56.161 1.00 35.06 90 THR A O 1
ATOM 696 N N . ILE A 1 91 ? 47.853 -3.813 -56.185 1.00 41.19 91 ILE A N 1
ATOM 697 C CA . ILE A 1 91 ? 48.044 -4.127 -54.764 1.00 41.19 91 ILE A CA 1
ATOM 698 C C . ILE A 1 91 ? 46.783 -4.066 -53.888 1.00 41.19 91 ILE A C 1
ATOM 700 O O . ILE A 1 91 ? 46.417 -3.061 -53.279 1.00 41.19 91 ILE A O 1
ATOM 704 N N . SER A 1 92 ? 46.199 -5.260 -53.760 1.00 49.91 92 SER A N 1
ATOM 705 C CA . SER A 1 92 ? 45.618 -5.825 -52.541 1.00 49.91 92 SER A CA 1
ATOM 706 C C . SER A 1 92 ? 46.100 -5.136 -51.257 1.00 49.91 92 SER A C 1
ATOM 708 O O . SER A 1 92 ? 47.171 -5.443 -50.729 1.00 49.91 92 SER A O 1
ATOM 710 N N . LYS A 1 93 ? 45.281 -4.233 -50.716 1.00 51.19 93 LYS A N 1
ATOM 711 C CA . LYS A 1 93 ? 45.400 -3.806 -49.323 1.00 51.19 93 LYS A CA 1
ATOM 712 C C . LYS A 1 93 ? 44.543 -4.746 -48.493 1.00 51.19 93 LYS A C 1
ATOM 714 O O . LYS A 1 93 ? 43.316 -4.687 -48.533 1.00 51.19 93 LYS A O 1
ATOM 719 N N . SER A 1 94 ? 45.218 -5.647 -47.786 1.00 56.16 94 SER A N 1
ATOM 720 C CA . SER A 1 94 ? 44.635 -6.449 -46.721 1.00 56.16 94 SER A CA 1
ATOM 721 C C . SER A 1 94 ? 43.797 -5.543 -45.820 1.00 56.16 94 SER A C 1
ATOM 723 O O . SER A 1 94 ? 44.274 -4.526 -45.308 1.00 56.16 94 SER A O 1
ATOM 725 N N . ARG A 1 95 ? 42.514 -5.886 -45.661 1.00 56.88 95 ARG A N 1
ATOM 726 C CA . ARG A 1 95 ? 41.659 -5.263 -44.653 1.00 56.88 95 ARG A CA 1
ATOM 727 C C . ARG A 1 95 ? 42.370 -5.446 -43.316 1.00 56.88 95 ARG A C 1
ATOM 729 O O . ARG A 1 95 ? 42.529 -6.571 -42.846 1.00 56.88 95 ARG A O 1
ATOM 736 N N . LYS A 1 96 ? 42.831 -4.344 -42.719 1.00 55.38 96 LYS A N 1
ATOM 737 C CA . LYS A 1 96 ? 43.180 -4.304 -41.299 1.00 55.38 96 LYS A CA 1
ATOM 738 C C . LYS A 1 96 ? 41.966 -4.858 -40.564 1.00 55.38 96 LYS A C 1
ATOM 740 O O . LYS A 1 96 ? 40.916 -4.225 -40.568 1.00 55.38 96 LYS A O 1
ATOM 745 N N . LYS A 1 97 ? 42.110 -6.054 -39.990 1.00 54.69 97 LYS A N 1
ATOM 746 C CA . LYS A 1 97 ? 41.176 -6.610 -39.015 1.00 54.69 97 LYS A CA 1
ATOM 747 C C . LYS A 1 97 ? 40.994 -5.531 -37.952 1.00 54.69 97 LYS A C 1
ATOM 749 O O . LYS A 1 97 ? 41.938 -5.237 -37.217 1.00 54.69 97 LYS A O 1
ATOM 754 N N . GLY A 1 98 ? 39.837 -4.869 -37.968 1.00 52.16 98 GLY A N 1
ATOM 755 C CA . GLY A 1 98 ? 39.453 -3.930 -36.928 1.00 52.16 98 GLY A CA 1
ATOM 756 C C . GLY A 1 98 ? 39.544 -4.685 -35.616 1.00 52.16 98 GLY A C 1
ATOM 757 O O . GLY A 1 98 ? 38.878 -5.702 -35.431 1.00 52.16 98 GLY A O 1
ATOM 758 N N . ARG A 1 99 ? 40.466 -4.267 -34.754 1.00 63.88 99 ARG A N 1
ATOM 759 C CA . ARG A 1 99 ? 40.515 -4.744 -33.380 1.00 63.88 99 ARG A CA 1
ATOM 760 C C . ARG A 1 99 ? 39.168 -4.357 -32.774 1.00 63.88 99 ARG A C 1
ATOM 762 O O . ARG A 1 99 ? 38.818 -3.181 -32.846 1.00 63.88 99 ARG A O 1
ATOM 769 N N . ALA A 1 100 ? 38.416 -5.335 -32.267 1.00 66.62 100 ALA A N 1
ATOM 770 C CA . ALA A 1 100 ? 37.203 -5.060 -31.508 1.00 66.62 100 ALA A CA 1
ATOM 771 C C . ALA A 1 100 ? 37.525 -3.987 -30.449 1.00 66.62 100 ALA A C 1
ATOM 773 O O . ALA A 1 100 ? 38.638 -4.026 -29.896 1.00 66.62 100 ALA A O 1
ATOM 774 N N . PRO A 1 101 ? 36.631 -3.008 -30.222 1.00 65.12 101 PRO A N 1
ATOM 775 C CA . PRO A 1 101 ? 36.841 -2.015 -29.179 1.00 65.12 101 PRO A CA 1
ATOM 776 C C . PRO A 1 101 ? 37.133 -2.735 -27.852 1.00 65.12 101 PRO A C 1
ATOM 778 O O . PRO A 1 101 ? 36.625 -3.841 -27.640 1.00 65.12 101 PRO A O 1
ATOM 781 N N . PRO A 1 102 ? 38.017 -2.187 -26.997 1.00 63.28 102 PRO A N 1
ATOM 782 C CA . PRO A 1 102 ? 38.238 -2.762 -25.676 1.00 63.28 102 PRO A CA 1
ATOM 783 C C . PRO A 1 102 ? 36.881 -2.878 -24.979 1.00 63.28 102 PRO A C 1
ATOM 785 O O . PRO A 1 102 ? 36.118 -1.921 -24.990 1.00 63.28 102 PRO A O 1
ATOM 788 N N . SER A 1 103 ? 36.575 -4.068 -24.460 1.00 68.75 103 SER A N 1
ATOM 789 C CA . SER A 1 103 ? 35.313 -4.347 -23.773 1.00 68.75 103 SER A CA 1
ATOM 790 C C . SER A 1 103 ? 35.069 -3.281 -22.709 1.00 68.75 103 SER A C 1
ATOM 792 O O . SER A 1 103 ? 35.936 -3.069 -21.857 1.00 68.75 103 SER A O 1
ATOM 794 N N . ASP A 1 104 ? 33.903 -2.634 -22.735 1.00 67.75 104 ASP A N 1
ATOM 795 C CA . ASP A 1 104 ? 33.460 -1.658 -21.730 1.00 67.75 104 ASP A CA 1
ATOM 796 C C . ASP A 1 104 ? 33.104 -2.344 -20.388 1.00 67.75 104 ASP A C 1
ATOM 798 O O . ASP A 1 104 ? 32.197 -1.926 -19.668 1.00 67.75 104 ASP A O 1
ATOM 802 N N . ASP A 1 105 ? 33.840 -3.398 -20.013 1.00 76.44 105 ASP A N 1
ATOM 803 C CA . ASP A 1 105 ? 33.684 -4.156 -18.766 1.00 76.44 105 ASP A CA 1
ATOM 804 C C . ASP A 1 105 ? 33.753 -3.230 -17.544 1.00 76.44 105 ASP A C 1
ATOM 806 O O . ASP A 1 105 ? 33.090 -3.477 -16.542 1.00 76.44 105 ASP A O 1
ATOM 810 N N . SER A 1 106 ? 34.508 -2.128 -17.639 1.00 82.69 106 SER A N 1
ATOM 811 C CA . SER A 1 106 ? 34.573 -1.100 -16.595 1.00 82.69 106 SER A CA 1
ATOM 812 C C . SER A 1 106 ? 33.228 -0.406 -16.377 1.00 82.69 106 SER A C 1
ATOM 814 O O . SER A 1 106 ? 32.820 -0.230 -15.235 1.00 82.69 106 SER A O 1
ATOM 816 N N . ALA A 1 107 ? 32.513 -0.045 -17.447 1.00 85.19 107 ALA A N 1
ATOM 817 C CA . ALA A 1 107 ? 31.204 0.596 -17.332 1.00 85.19 107 ALA A CA 1
ATOM 818 C C . ALA A 1 107 ? 30.152 -0.381 -16.783 1.00 85.19 107 ALA A C 1
ATOM 820 O O . ALA A 1 107 ? 29.269 0.006 -16.019 1.00 85.19 107 ALA A O 1
ATOM 821 N N . LEU A 1 108 ? 30.269 -1.665 -17.133 1.00 87.00 108 LEU A N 1
ATOM 822 C CA . LEU A 1 108 ? 29.411 -2.722 -16.600 1.00 87.00 108 LEU A CA 1
ATOM 823 C C . LEU A 1 108 ? 29.665 -2.945 -15.098 1.00 87.00 108 LEU A C 1
ATOM 825 O O . LEU A 1 108 ? 28.709 -3.058 -14.329 1.00 87.00 108 LEU A O 1
ATOM 829 N N . MET A 1 109 ? 30.930 -2.946 -14.663 1.00 92.00 109 MET A N 1
ATOM 830 C CA . MET A 1 109 ? 31.295 -3.018 -13.241 1.00 92.00 109 MET A CA 1
ATOM 831 C C . MET A 1 109 ? 30.756 -1.818 -12.449 1.00 92.00 109 MET A C 1
ATOM 833 O O . MET A 1 109 ? 30.129 -2.022 -11.409 1.00 92.00 109 MET A O 1
ATOM 837 N N . ASP A 1 110 ? 30.893 -0.597 -12.974 1.00 93.75 110 ASP A N 1
ATOM 838 C CA . ASP A 1 110 ? 30.375 0.618 -12.329 1.00 93.75 110 ASP A CA 1
ATOM 839 C C . ASP A 1 110 ? 28.840 0.579 -12.180 1.00 93.75 110 ASP A C 1
ATOM 841 O O . ASP A 1 110 ? 28.300 0.882 -11.112 1.00 93.75 110 ASP A O 1
ATOM 845 N N . LEU A 1 111 ? 28.116 0.143 -13.220 1.00 94.62 111 LEU A N 1
ATOM 846 C CA . LEU A 1 111 ? 26.659 -0.048 -13.160 1.00 94.62 111 LEU A CA 1
ATOM 847 C C . LEU A 1 111 ? 26.258 -1.123 -12.142 1.00 94.62 111 LEU A C 1
ATOM 849 O O . LEU A 1 111 ? 25.264 -0.966 -11.428 1.00 94.62 111 LEU A O 1
ATOM 853 N N . SER A 1 112 ? 27.024 -2.214 -12.059 1.00 94.88 112 SER A N 1
ATOM 854 C CA . SER A 1 112 ? 26.807 -3.274 -11.071 1.00 94.88 112 SER A CA 1
ATOM 855 C C . SER A 1 112 ? 26.957 -2.743 -9.640 1.00 94.88 112 SER A C 1
ATOM 857 O O . SER A 1 112 ? 26.125 -3.043 -8.776 1.00 94.88 112 SER A O 1
ATOM 859 N N . ASP A 1 113 ? 27.968 -1.913 -9.386 1.00 95.62 113 ASP A N 1
ATOM 860 C CA . ASP A 1 113 ? 28.191 -1.300 -8.076 1.00 95.62 113 ASP A CA 1
ATOM 861 C C . ASP A 1 113 ? 27.078 -0.308 -7.705 1.00 95.62 113 ASP A C 1
ATOM 863 O O . ASP A 1 113 ? 26.553 -0.361 -6.587 1.00 95.62 113 ASP A O 1
ATOM 867 N N . GLN A 1 114 ? 26.621 0.517 -8.653 1.00 97.06 114 GLN A N 1
ATOM 868 C CA . GLN A 1 114 ? 25.467 1.400 -8.446 1.00 97.06 114 GLN A CA 1
ATOM 869 C C . GLN A 1 114 ? 24.184 0.616 -8.142 1.00 97.06 114 GLN A C 1
ATOM 871 O O . GLN A 1 114 ? 23.433 0.960 -7.225 1.00 97.06 114 GLN A O 1
ATOM 876 N N . LEU A 1 115 ? 23.927 -0.471 -8.874 1.00 96.88 115 LEU A N 1
ATOM 877 C CA . LEU A 1 115 ? 22.756 -1.316 -8.643 1.00 96.88 115 LEU A CA 1
ATOM 878 C C . LEU A 1 115 ? 22.797 -1.964 -7.253 1.00 96.88 115 LEU A C 1
ATOM 880 O O . LEU A 1 115 ? 21.769 -2.056 -6.575 1.00 96.88 115 LEU A O 1
ATOM 884 N N . LYS A 1 116 ? 23.984 -2.375 -6.799 1.00 97.12 116 LYS A N 1
ATOM 885 C CA . LYS A 1 116 ? 24.194 -2.907 -5.450 1.00 97.12 116 LYS A CA 1
ATOM 886 C C . LYS A 1 116 ? 23.890 -1.858 -4.379 1.00 97.12 116 LYS A C 1
ATOM 888 O O . LYS A 1 116 ? 23.234 -2.191 -3.391 1.00 97.12 116 LYS A O 1
ATOM 893 N N . GLU A 1 117 ? 24.304 -0.608 -4.574 1.00 97.31 117 GLU A N 1
ATOM 894 C CA . GLU A 1 117 ? 23.985 0.491 -3.657 1.00 97.31 117 GLU A CA 1
ATOM 895 C C . GLU A 1 117 ? 22.473 0.763 -3.603 1.00 97.31 117 GLU A C 1
ATOM 897 O O . GLU A 1 117 ? 21.890 0.804 -2.515 1.00 97.31 117 GLU A O 1
ATOM 902 N N . ILE A 1 118 ? 21.802 0.826 -4.760 1.00 96.00 118 ILE A N 1
ATOM 903 C CA . ILE A 1 118 ? 20.340 0.983 -4.840 1.00 96.00 118 ILE A CA 1
ATOM 904 C C . ILE A 1 118 ? 19.630 -0.170 -4.117 1.00 96.00 118 ILE A C 1
ATOM 906 O O . ILE A 1 118 ? 18.694 0.063 -3.349 1.00 96.00 118 ILE A O 1
ATOM 910 N N . ALA A 1 119 ? 20.083 -1.413 -4.302 1.00 95.69 119 ALA A N 1
ATOM 911 C CA . ALA A 1 119 ? 19.513 -2.574 -3.623 1.00 95.69 119 ALA A CA 1
ATOM 912 C C . ALA A 1 119 ? 19.650 -2.482 -2.090 1.00 95.69 119 ALA A C 1
ATOM 914 O O . ALA A 1 119 ? 18.717 -2.839 -1.362 1.00 95.69 119 ALA A O 1
ATOM 915 N N . VAL A 1 120 ? 20.779 -1.968 -1.587 1.00 95.88 120 VAL A N 1
ATOM 916 C CA . VAL A 1 120 ? 20.990 -1.718 -0.151 1.00 95.88 120 VAL A CA 1
ATOM 917 C C . VAL A 1 120 ? 20.039 -0.634 0.358 1.00 95.88 120 VAL A C 1
ATOM 919 O O . VAL A 1 120 ? 19.345 -0.858 1.353 1.00 95.88 120 VAL A O 1
ATOM 922 N N . VAL A 1 121 ? 19.941 0.498 -0.343 1.00 94.88 121 VAL A N 1
ATOM 923 C CA . VAL A 1 121 ? 19.036 1.600 0.018 1.00 94.88 121 VAL A CA 1
ATOM 924 C C . VAL A 1 121 ? 17.576 1.133 0.032 1.00 94.88 121 VAL A C 1
ATOM 926 O O . VAL A 1 121 ? 16.858 1.388 0.998 1.00 94.88 121 VAL A O 1
ATOM 929 N N . LEU A 1 122 ? 17.129 0.377 -0.976 1.00 90.69 122 LEU A N 1
ATOM 930 C CA . LEU A 1 122 ? 15.768 -0.176 -1.038 1.00 90.69 122 LEU A CA 1
ATOM 931 C C . LEU A 1 122 ? 15.475 -1.154 0.108 1.00 90.69 122 LEU A C 1
ATOM 933 O O . LEU A 1 122 ? 14.379 -1.137 0.684 1.00 90.69 122 LEU A O 1
ATOM 937 N N . LYS A 1 123 ? 16.452 -1.990 0.477 1.00 91.38 123 LYS A N 1
ATOM 938 C CA . LYS A 1 123 ? 16.340 -2.895 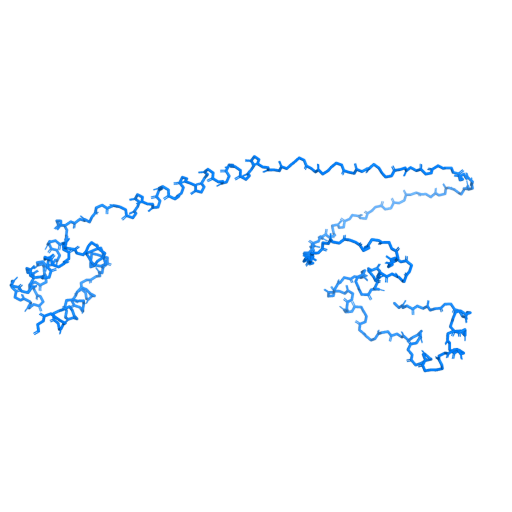1.627 1.00 91.38 123 LYS A CA 1
ATOM 939 C C . LYS A 1 123 ? 16.182 -2.116 2.932 1.00 91.38 123 LYS A C 1
ATOM 941 O O . LYS A 1 123 ? 15.382 -2.514 3.779 1.00 91.38 123 LYS A O 1
ATOM 946 N N . GLU A 1 124 ? 16.886 -0.999 3.076 1.00 89.88 124 GLU A N 1
ATOM 947 C CA . GLU A 1 124 ? 16.806 -0.148 4.262 1.00 89.88 124 GLU A CA 1
ATOM 948 C C . GLU A 1 124 ? 15.495 0.652 4.325 1.00 89.88 124 GLU A C 1
ATOM 950 O O . GLU A 1 124 ? 14.837 0.699 5.366 1.00 89.88 124 GLU A O 1
ATOM 955 N N . ILE A 1 125 ? 15.016 1.173 3.190 1.00 84.94 125 ILE A N 1
ATOM 956 C CA . ILE A 1 125 ? 13.690 1.809 3.085 1.00 84.94 125 ILE A CA 1
ATOM 957 C C . ILE A 1 125 ? 12.587 0.823 3.492 1.00 84.94 125 ILE A C 1
ATOM 959 O O . ILE A 1 125 ? 11.674 1.165 4.251 1.00 84.94 125 ILE A O 1
ATOM 963 N N . SER A 1 126 ? 12.701 -0.431 3.052 1.00 81.50 126 SER A N 1
ATOM 964 C CA . SER A 1 126 ? 11.771 -1.499 3.428 1.00 81.50 126 SER A CA 1
ATOM 965 C C . SER A 1 126 ? 11.839 -1.825 4.926 1.00 81.50 126 SER A C 1
ATOM 967 O O . SER A 1 126 ? 10.833 -2.208 5.526 1.00 81.50 126 SER A O 1
ATOM 969 N N . ARG A 1 127 ? 12.995 -1.622 5.567 1.00 81.06 127 ARG A N 1
ATOM 970 C CA . ARG A 1 127 ? 13.221 -1.866 7.000 1.00 81.06 127 ARG A CA 1
ATOM 971 C C . ARG A 1 127 ? 12.772 -0.746 7.929 1.00 81.06 127 ARG A C 1
ATOM 973 O O . ARG A 1 127 ? 12.676 -1.020 9.123 1.00 81.06 127 ARG A O 1
ATOM 980 N N . ARG A 1 128 ? 12.454 0.455 7.417 1.00 80.56 128 ARG A N 1
ATOM 981 C CA . ARG A 1 128 ? 12.015 1.597 8.245 1.00 80.56 128 ARG A CA 1
ATOM 982 C C . ARG A 1 128 ? 11.012 1.170 9.329 1.00 80.56 128 ARG A C 1
ATOM 984 O O . ARG A 1 128 ? 10.033 0.508 8.999 1.00 80.56 128 ARG A O 1
ATOM 991 N N . PRO A 1 129 ? 11.215 1.514 10.606 1.00 83.62 129 PRO A N 1
ATOM 992 C CA . PRO A 1 129 ? 10.294 1.103 11.657 1.00 83.62 129 PRO A CA 1
ATOM 993 C C . PRO A 1 129 ? 8.896 1.685 11.413 1.00 83.62 129 PRO A C 1
ATOM 995 O O . PRO A 1 129 ? 8.746 2.759 10.829 1.00 83.62 129 PRO A O 1
ATOM 998 N N . VAL A 1 130 ? 7.870 0.946 11.830 1.00 89.12 130 VAL A N 1
ATOM 999 C CA . VAL A 1 130 ? 6.500 1.464 11.873 1.00 89.12 130 VAL A CA 1
ATOM 1000 C C . VAL A 1 130 ? 6.402 2.407 13.066 1.00 89.12 130 VAL A C 1
ATOM 1002 O O . VAL A 1 130 ? 6.903 2.078 14.141 1.00 89.12 130 VAL A O 1
ATOM 1005 N N . ASP A 1 131 ? 5.769 3.563 12.884 1.00 91.75 131 ASP A N 1
ATOM 1006 C CA . ASP A 1 131 ? 5.448 4.459 13.993 1.00 91.75 131 ASP A CA 1
ATOM 1007 C C . ASP A 1 131 ? 4.267 3.892 14.794 1.00 91.75 131 ASP A C 1
ATOM 1009 O O . ASP A 1 131 ? 3.103 4.185 14.524 1.00 91.75 131 ASP A O 1
ATOM 1013 N N . TYR A 1 132 ? 4.574 3.020 15.756 1.00 91.31 132 TYR A N 1
ATOM 1014 C CA . TYR A 1 132 ? 3.559 2.385 16.598 1.00 91.31 132 TYR A CA 1
ATOM 1015 C C . TYR A 1 132 ? 2.857 3.369 17.540 1.00 91.31 132 TYR A C 1
ATOM 1017 O O . TYR A 1 132 ? 1.728 3.110 17.947 1.00 91.31 132 TYR A O 1
ATOM 1025 N N . LEU A 1 133 ? 3.484 4.505 17.862 1.00 92.62 133 LEU A N 1
ATOM 1026 C CA . LEU A 1 133 ? 2.866 5.532 18.700 1.00 92.62 133 LEU A CA 1
ATOM 1027 C C . LEU A 1 133 ? 1.779 6.285 17.922 1.00 92.62 133 LEU A C 1
ATOM 1029 O O . LEU A 1 133 ? 0.658 6.456 18.411 1.00 92.62 133 LEU A O 1
ATOM 1033 N N . GLY A 1 134 ? 2.091 6.677 16.683 1.00 93.69 134 GLY A N 1
ATOM 1034 C CA . GLY A 1 134 ? 1.104 7.218 15.750 1.00 93.69 134 GLY A CA 1
ATOM 1035 C C . GLY A 1 134 ? -0.002 6.207 15.441 1.00 93.69 134 GLY A C 1
ATOM 1036 O O . GLY A 1 134 ? -1.179 6.561 15.434 1.00 93.69 134 GLY A O 1
ATOM 1037 N N . LEU A 1 135 ? 0.360 4.929 15.271 1.00 95.44 135 LEU A N 1
ATOM 1038 C CA . LEU A 1 135 ? -0.596 3.842 15.050 1.00 95.44 135 LEU A CA 1
ATOM 1039 C C . LEU A 1 135 ? -1.586 3.703 16.207 1.00 95.44 135 LEU A C 1
ATOM 1041 O O . LEU A 1 135 ? -2.785 3.637 15.964 1.00 95.44 135 LEU A O 1
ATOM 1045 N N . TYR A 1 136 ? -1.091 3.683 17.445 1.00 95.62 136 TYR A N 1
ATOM 1046 C CA . TYR A 1 136 ? -1.928 3.573 18.636 1.00 95.62 136 TYR A CA 1
ATOM 1047 C C . TYR A 1 136 ? -2.933 4.721 18.706 1.00 95.62 136 TYR A C 1
ATOM 1049 O O . TYR A 1 136 ? -4.131 4.495 18.845 1.00 95.62 136 TYR A O 1
ATOM 1057 N N . SER A 1 137 ? -2.447 5.952 18.539 1.00 95.00 137 SER A N 1
ATOM 1058 C CA . SER A 1 137 ? -3.287 7.153 18.574 1.00 95.00 137 SER A CA 1
ATOM 1059 C C . SER A 1 137 ? -4.404 7.091 17.530 1.00 95.00 137 SER A C 1
ATOM 1061 O O . SER A 1 137 ? -5.550 7.423 17.821 1.00 95.00 137 SER A O 1
ATOM 1063 N N . GLU A 1 138 ? -4.080 6.626 16.324 1.00 95.94 138 GLU A N 1
ATOM 1064 C CA . GLU A 1 138 ? -5.031 6.531 15.223 1.00 95.94 138 GLU A CA 1
ATOM 1065 C C . GLU A 1 138 ? -6.061 5.412 15.412 1.00 95.94 138 GLU A C 1
ATOM 1067 O O . GLU A 1 138 ? -7.241 5.624 15.148 1.00 95.94 138 GLU A O 1
ATOM 1072 N N . VAL A 1 139 ? -5.641 4.235 15.888 1.00 95.56 139 VAL A N 1
ATOM 1073 C CA . VAL A 1 139 ? -6.569 3.138 16.202 1.00 95.56 139 VAL A CA 1
ATOM 1074 C C . VAL A 1 139 ? -7.515 3.567 17.324 1.00 95.56 139 VAL A C 1
ATOM 1076 O O . VAL A 1 139 ? -8.725 3.416 17.192 1.00 95.56 139 VAL A O 1
ATOM 1079 N N . MET A 1 140 ? -6.999 4.190 18.385 1.00 94.44 140 MET A N 1
ATOM 1080 C CA . MET A 1 140 ? -7.829 4.646 19.504 1.00 94.44 140 MET A CA 1
ATOM 1081 C C . MET A 1 140 ? -8.788 5.778 19.120 1.00 94.44 140 MET A C 1
ATOM 1083 O O . MET A 1 140 ? -9.894 5.846 19.650 1.00 94.44 140 MET A O 1
ATOM 1087 N N . ALA A 1 141 ? -8.429 6.634 18.157 1.00 94.62 141 ALA A N 1
ATOM 1088 C CA . ALA A 1 141 ? -9.326 7.674 17.649 1.00 94.62 141 ALA A CA 1
ATOM 1089 C C . ALA A 1 141 ? -10.611 7.105 17.019 1.00 94.62 141 ALA A C 1
ATOM 1091 O O . ALA A 1 141 ? -11.642 7.782 17.003 1.00 94.62 141 ALA A O 1
ATOM 1092 N N . MET A 1 142 ? -10.585 5.848 16.563 1.00 93.88 142 MET A N 1
ATOM 1093 C CA . MET A 1 142 ? -11.754 5.180 15.993 1.00 93.88 142 MET A CA 1
ATOM 1094 C C . MET A 1 142 ? -12.831 4.855 17.037 1.00 93.88 142 MET A C 1
ATOM 1096 O O . MET A 1 142 ? -13.951 4.527 16.659 1.00 93.88 142 MET A O 1
ATOM 1100 N N . VAL A 1 143 ? -12.592 5.045 18.340 1.00 94.19 143 VAL A N 1
ATOM 1101 C CA . VAL A 1 143 ? -13.676 4.997 19.342 1.00 94.19 143 VAL A CA 1
ATOM 1102 C C . VAL A 1 143 ? -14.823 5.963 18.994 1.00 94.19 143 VAL A C 1
ATOM 1104 O O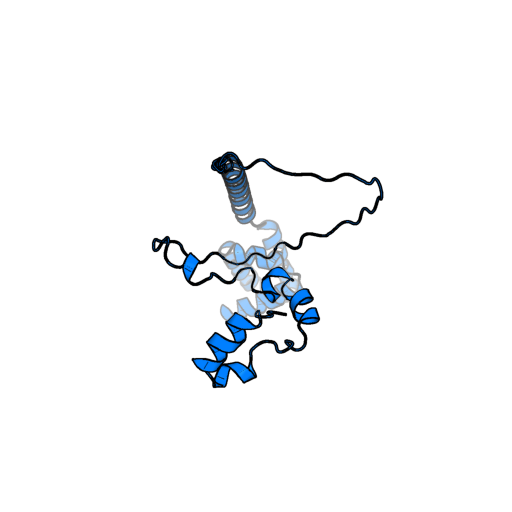 . VAL A 1 143 ? -15.992 5.652 19.213 1.00 94.19 143 VAL A O 1
ATOM 1107 N N . ALA A 1 144 ? -14.514 7.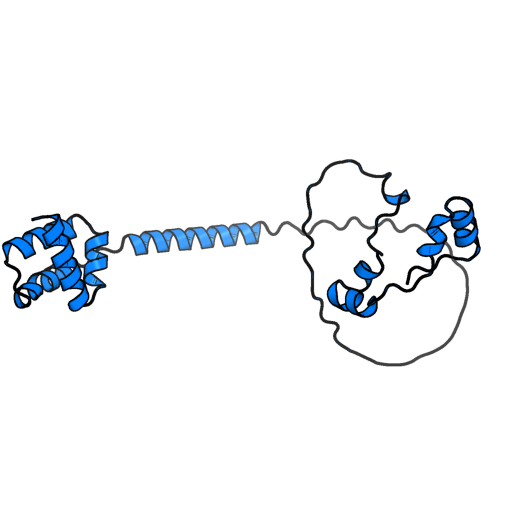098 18.350 1.00 91.56 144 ALA A N 1
ATOM 1108 C CA . ALA A 1 144 ? -15.506 8.064 17.875 1.00 91.56 144 ALA A CA 1
ATOM 1109 C C . ALA A 1 144 ? -16.416 7.512 16.758 1.00 91.56 144 ALA A C 1
ATOM 1111 O O . ALA A 1 144 ? -17.517 8.020 16.551 1.00 91.56 144 ALA A O 1
ATOM 1112 N N . ASP A 1 145 ? -15.973 6.468 16.053 1.00 91.31 145 ASP A N 1
ATOM 1113 C CA . ASP A 1 145 ? -16.734 5.768 15.017 1.00 91.31 145 ASP A CA 1
ATOM 1114 C C . ASP A 1 145 ? -17.647 4.658 15.569 1.00 91.31 145 ASP A C 1
ATOM 1116 O O . ASP A 1 145 ? -18.409 4.077 14.791 1.00 91.31 145 ASP A O 1
ATOM 1120 N N . GLY A 1 146 ? -17.611 4.397 16.885 1.00 92.88 146 GLY A N 1
ATOM 1121 C CA . GLY A 1 146 ? -18.490 3.451 17.582 1.00 92.88 146 GLY A CA 1
ATOM 1122 C C . GLY A 1 146 ? -17.883 2.076 17.881 1.00 92.88 146 GLY A C 1
ATOM 1123 O O . GLY A 1 146 ? -18.619 1.171 18.274 1.00 92.88 146 GLY A O 1
ATOM 1124 N N . TYR A 1 147 ? -16.571 1.892 17.704 1.00 94.56 147 TYR A N 1
ATOM 1125 C CA . TYR A 1 147 ? -15.895 0.638 18.053 1.00 94.56 147 TYR A CA 1
ATOM 1126 C C . TYR A 1 147 ? -15.642 0.541 19.567 1.00 94.56 147 TYR A C 1
ATOM 1128 O O . TYR A 1 147 ? -15.249 1.522 20.198 1.00 94.56 147 TYR A O 1
ATOM 1136 N N . SER A 1 148 ? -15.850 -0.645 20.150 1.00 94.50 148 SER A N 1
ATOM 1137 C CA . SER A 1 148 ? -15.528 -0.923 21.554 1.00 94.50 148 SER A CA 1
ATOM 1138 C C . SER A 1 148 ? -14.018 -1.000 21.782 1.00 94.50 148 SER A C 1
ATOM 1140 O O . SER A 1 148 ? -13.262 -1.373 20.884 1.00 94.50 148 SER A O 1
ATOM 1142 N N . GLU A 1 149 ? -13.582 -0.704 23.006 1.00 94.19 149 GLU A N 1
ATOM 1143 C CA . GLU A 1 149 ? -12.164 -0.756 23.389 1.00 94.19 149 GLU A CA 1
ATOM 1144 C C . GLU A 1 149 ? -11.541 -2.141 23.145 1.00 94.19 149 GLU A C 1
ATOM 1146 O O . GLU A 1 149 ? -10.417 -2.219 22.657 1.00 94.19 149 GLU A O 1
ATOM 1151 N N . ASP A 1 150 ? -12.293 -3.226 23.362 1.00 93.56 150 ASP A N 1
ATOM 1152 C CA . ASP A 1 150 ? -11.831 -4.599 23.104 1.00 93.56 150 ASP A CA 1
ATOM 1153 C C . ASP A 1 150 ? -11.523 -4.846 21.617 1.00 93.56 150 ASP A C 1
ATOM 1155 O O . ASP A 1 150 ? -10.524 -5.485 21.267 1.00 93.56 150 ASP A O 1
ATOM 1159 N N . MET A 1 151 ? -12.361 -4.312 20.719 1.00 93.88 151 MET A N 1
ATOM 1160 C CA . MET A 1 151 ? -12.143 -4.411 19.273 1.00 93.88 151 MET A CA 1
ATOM 1161 C C . MET A 1 151 ? -10.923 -3.595 18.847 1.00 93.88 151 MET A C 1
ATOM 1163 O O . MET A 1 151 ? -10.136 -4.050 18.013 1.00 93.88 151 MET A O 1
ATOM 1167 N N . LEU A 1 152 ? -10.736 -2.411 19.434 1.00 94.94 152 LEU A N 1
ATOM 1168 C CA . LEU A 1 152 ? -9.578 -1.556 19.173 1.00 94.94 152 LEU A CA 1
ATOM 1169 C C . LEU A 1 152 ? -8.277 -2.198 19.672 1.00 94.94 152 LEU A C 1
ATOM 1171 O O . LEU A 1 152 ? -7.295 -2.205 18.932 1.00 94.94 152 LEU A O 1
ATOM 1175 N N . ALA A 1 153 ? -8.281 -2.800 20.866 1.00 94.62 153 ALA A N 1
ATOM 1176 C CA . ALA A 1 153 ? -7.141 -3.530 21.420 1.00 94.62 153 ALA A CA 1
ATOM 1177 C C . ALA A 1 153 ? -6.749 -4.719 20.529 1.00 94.62 153 ALA A C 1
ATOM 1179 O O . ALA A 1 153 ? -5.617 -4.789 20.057 1.00 94.62 153 ALA A O 1
ATOM 1180 N N . THR A 1 154 ? -7.717 -5.575 20.183 1.00 94.19 154 THR A N 1
ATOM 1181 C CA . THR A 1 154 ? -7.500 -6.730 19.290 1.00 94.19 154 THR A CA 1
ATOM 1182 C C . THR A 1 154 ? -6.936 -6.300 17.932 1.00 94.19 154 THR A C 1
ATOM 1184 O O . THR A 1 154 ? -6.034 -6.927 17.373 1.00 94.19 154 THR A O 1
ATOM 1187 N N . THR A 1 155 ? -7.452 -5.194 17.392 1.00 95.12 155 THR A N 1
ATOM 1188 C CA . THR A 1 155 ? -6.990 -4.636 16.119 1.00 95.12 155 THR A CA 1
ATOM 1189 C C . THR A 1 155 ? -5.567 -4.102 16.221 1.00 95.12 155 THR A C 1
ATOM 1191 O O . THR A 1 155 ? -4.748 -4.3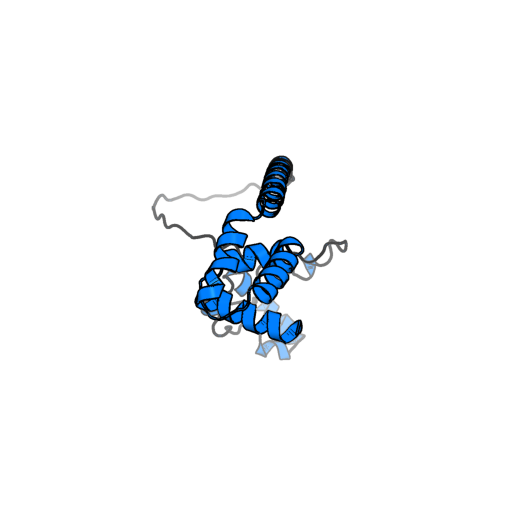47 15.333 1.00 95.12 155 THR A O 1
ATOM 1194 N N . PHE A 1 156 ? -5.257 -3.377 17.295 1.00 95.44 156 PHE A N 1
ATOM 1195 C CA . PHE A 1 156 ? -3.925 -2.841 17.532 1.00 95.44 156 PHE A CA 1
ATOM 1196 C C . PHE A 1 156 ? -2.886 -3.956 17.694 1.00 95.44 156 PHE A C 1
ATOM 1198 O O . PHE A 1 156 ? -1.825 -3.878 17.070 1.00 95.44 156 PHE A O 1
ATOM 1205 N N . ASP A 1 157 ? -3.208 -5.014 18.440 1.00 95.06 157 ASP A N 1
ATOM 1206 C CA . ASP A 1 157 ? -2.336 -6.176 18.627 1.00 95.06 157 ASP A CA 1
ATOM 1207 C C . ASP A 1 157 ? -2.043 -6.866 17.288 1.00 95.06 157 ASP A C 1
ATOM 1209 O O . ASP A 1 157 ? -0.879 -7.057 16.924 1.00 95.06 157 ASP A O 1
ATOM 1213 N N . HIS A 1 158 ? -3.073 -7.112 16.470 1.00 94.44 158 HIS A N 1
ATOM 1214 C CA . HIS A 1 158 ? -2.892 -7.662 15.124 1.00 94.44 158 HIS A CA 1
ATOM 1215 C C . HIS A 1 158 ? -2.027 -6.757 14.224 1.00 94.44 158 HIS A C 1
ATOM 1217 O O . HIS A 1 158 ? -1.179 -7.235 13.463 1.00 94.44 158 HIS A O 1
ATOM 1223 N N . LEU A 1 159 ? -2.203 -5.434 14.294 1.00 95.19 159 LEU A N 1
ATOM 1224 C CA . LEU A 1 159 ? -1.372 -4.494 13.536 1.00 95.19 159 LEU A CA 1
ATOM 1225 C C . LEU A 1 159 ? 0.081 -4.482 14.047 1.00 95.19 159 LEU A C 1
ATOM 1227 O O . LEU A 1 159 ? 1.007 -4.347 13.242 1.00 95.19 159 LEU A O 1
ATOM 1231 N N . CYS A 1 160 ? 0.308 -4.680 15.347 1.00 92.56 160 CYS A N 1
ATOM 1232 C CA . CYS A 1 160 ? 1.648 -4.825 15.918 1.00 92.56 160 CYS A CA 1
ATOM 1233 C C . CYS A 1 160 ? 2.359 -6.088 15.419 1.00 92.56 160 CYS A C 1
ATOM 1235 O O . CYS A 1 160 ? 3.549 -6.041 15.089 1.00 92.56 160 CYS A O 1
ATOM 1237 N N . GLU A 1 161 ? 1.630 -7.196 15.296 1.00 93.31 161 GLU A N 1
ATOM 1238 C CA . GLU A 1 161 ? 2.141 -8.443 14.722 1.00 93.31 161 GLU A CA 1
ATOM 1239 C C . GLU A 1 161 ? 2.413 -8.303 13.216 1.00 93.31 161 GLU A C 1
ATOM 1241 O O . GLU A 1 161 ? 3.439 -8.764 12.699 1.00 93.31 161 GLU A O 1
ATOM 1246 N N . ASN A 1 162 ? 1.536 -7.598 12.496 1.00 92.88 162 ASN A N 1
ATOM 1247 C CA . ASN A 1 162 ? 1.622 -7.429 11.053 1.00 92.88 162 ASN A CA 1
ATOM 1248 C C . ASN A 1 162 ? 2.073 -6.020 10.643 1.00 92.88 162 ASN A C 1
ATOM 1250 O O . ASN A 1 162 ? 1.288 -5.155 10.244 1.00 92.88 162 ASN A O 1
ATOM 1254 N N . LYS A 1 163 ? 3.398 -5.838 10.588 1.00 91.38 163 LYS A N 1
ATOM 1255 C CA . LYS A 1 163 ? 4.045 -4.583 10.157 1.00 91.38 163 LYS A CA 1
ATOM 1256 C C . LYS A 1 163 ? 3.547 -4.054 8.809 1.00 91.38 163 LYS A C 1
ATOM 1258 O O . LYS A 1 163 ? 3.505 -2.840 8.612 1.00 91.38 163 LYS A O 1
ATOM 1263 N N . LYS A 1 164 ? 3.213 -4.932 7.853 1.00 91.69 164 LYS A N 1
ATOM 1264 C CA . LYS A 1 164 ? 2.715 -4.506 6.533 1.00 91.69 164 LYS A CA 1
ATOM 1265 C C . LYS A 1 164 ? 1.305 -3.928 6.653 1.00 91.69 164 LYS A C 1
ATOM 1267 O O . LYS A 1 164 ? 1.041 -2.874 6.078 1.00 91.69 164 LYS A O 1
ATOM 1272 N N . ALA A 1 165 ? 0.440 -4.580 7.431 1.00 93.62 165 ALA A N 1
ATOM 1273 C CA . ALA A 1 165 ? -0.902 -4.088 7.715 1.00 93.62 165 ALA A CA 1
ATOM 1274 C C . ALA A 1 165 ? -0.860 -2.753 8.473 1.00 93.62 165 ALA A C 1
ATOM 1276 O O . ALA A 1 165 ? -1.528 -1.816 8.049 1.00 93.62 165 ALA A O 1
ATOM 1277 N N . ALA A 1 166 ? -0.000 -2.610 9.488 1.00 94.56 166 ALA A N 1
ATOM 1278 C CA . ALA A 1 166 ? 0.170 -1.352 10.224 1.00 94.56 166 ALA A CA 1
ATOM 1279 C C . ALA A 1 166 ? 0.584 -0.175 9.336 1.00 94.56 166 ALA A C 1
ATOM 1281 O O . ALA A 1 166 ? -0.010 0.901 9.406 1.00 94.56 166 ALA A O 1
ATOM 1282 N N . ARG A 1 167 ? 1.557 -0.373 8.436 1.00 92.56 167 ARG A N 1
ATOM 1283 C CA . ARG A 1 167 ? 1.925 0.675 7.468 1.00 92.56 167 ARG A CA 1
ATOM 1284 C C . ARG A 1 167 ? 0.783 1.005 6.520 1.00 92.56 167 ARG A C 1
ATOM 1286 O O . ARG A 1 167 ? 0.535 2.176 6.253 1.00 92.56 167 ARG A O 1
ATOM 1293 N N . GLY A 1 168 ? 0.091 -0.018 6.022 1.00 93.94 168 GLY A N 1
ATOM 1294 C CA . GLY A 1 168 ? -1.080 0.166 5.172 1.00 93.94 168 GLY A CA 1
ATOM 1295 C C . GLY A 1 168 ? -2.191 0.939 5.883 1.00 93.94 168 GLY A C 1
ATOM 1296 O O . GLY A 1 168 ? -2.822 1.792 5.270 1.00 93.94 168 GLY A O 1
ATOM 1297 N N . PHE A 1 169 ? -2.400 0.682 7.172 1.00 95.50 169 PHE A N 1
ATOM 1298 C CA . PHE A 1 169 ? -3.378 1.371 8.004 1.00 95.50 169 PHE A CA 1
ATOM 1299 C C . PHE A 1 169 ? -3.015 2.846 8.226 1.00 95.50 169 PHE A C 1
ATOM 1301 O O . PHE A 1 169 ? -3.848 3.727 8.014 1.00 95.50 169 PHE A O 1
ATOM 1308 N N . LEU A 1 170 ? -1.754 3.141 8.555 1.00 94.19 170 LEU A N 1
ATOM 1309 C CA . LEU A 1 170 ? -1.276 4.519 8.704 1.00 94.19 170 LEU A CA 1
ATOM 1310 C C . LEU A 1 170 ? -1.355 5.318 7.398 1.00 94.19 170 LEU A C 1
ATOM 1312 O O . LEU A 1 170 ? -1.685 6.499 7.432 1.00 94.19 170 LEU A O 1
ATOM 1316 N N . ALA A 1 171 ? -1.116 4.679 6.251 1.00 94.19 171 ALA A N 1
ATOM 1317 C CA . ALA A 1 171 ? -1.211 5.324 4.940 1.00 94.19 171 ALA A CA 1
ATOM 1318 C C . ALA A 1 171 ? -2.658 5.611 4.487 1.00 94.19 171 ALA A C 1
ATOM 1320 O O . ALA A 1 171 ? -2.873 6.401 3.568 1.00 94.19 171 ALA A O 1
ATOM 1321 N N . LYS A 1 172 ? -3.661 4.963 5.094 1.00 94.94 172 LYS A N 1
ATOM 1322 C CA . LYS A 1 172 ? -5.082 5.208 4.805 1.00 94.94 172 LYS A CA 1
ATOM 1323 C C . LYS A 1 172 ? -5.541 6.522 5.437 1.00 94.94 172 LYS A C 1
ATOM 1325 O O . LYS A 1 172 ? -4.986 6.970 6.426 1.00 94.94 172 LYS A O 1
ATOM 1330 N N . ASN A 1 173 ? -6.592 7.124 4.888 1.00 94.50 173 ASN A N 1
ATOM 1331 C CA . ASN A 1 173 ? -7.332 8.194 5.566 1.00 94.50 173 ASN A CA 1
ATOM 1332 C C . ASN A 1 173 ? -8.408 7.603 6.499 1.00 94.50 173 ASN A C 1
ATOM 1334 O O . ASN A 1 173 ? -8.701 6.411 6.415 1.00 94.50 173 ASN A O 1
ATOM 1338 N N . ALA A 1 174 ? -9.045 8.437 7.325 1.00 93.19 174 ALA A N 1
ATOM 1339 C CA . ALA A 1 174 ? -10.050 8.007 8.306 1.00 93.19 174 ALA A CA 1
ATOM 1340 C C . ALA A 1 174 ? -11.156 7.099 7.722 1.00 93.19 174 ALA A C 1
ATOM 1342 O O . ALA A 1 174 ? -11.434 6.032 8.262 1.00 93.19 174 ALA A O 1
ATOM 1343 N N . LYS A 1 175 ? -11.726 7.447 6.557 1.00 94.75 175 LYS A N 1
ATOM 1344 C CA . LYS A 1 175 ? -12.784 6.638 5.915 1.00 94.75 175 LYS A CA 1
ATOM 1345 C C . LYS A 1 175 ? -12.292 5.242 5.530 1.00 94.75 175 LYS A C 1
ATOM 1347 O O . LYS A 1 175 ? -12.999 4.255 5.704 1.00 94.75 175 LYS A O 1
ATOM 1352 N N . LEU A 1 176 ? -11.078 5.161 4.989 1.00 96.12 176 LEU A N 1
ATOM 1353 C CA . LEU A 1 176 ? -10.472 3.892 4.590 1.00 96.12 176 LEU A CA 1
ATOM 1354 C C . LEU A 1 176 ? -10.015 3.061 5.794 1.00 96.12 176 LEU A C 1
ATOM 1356 O O . LEU A 1 176 ? -10.014 1.836 5.699 1.00 96.12 176 LEU A O 1
ATOM 1360 N N . ARG A 1 177 ? -9.623 3.704 6.901 1.00 95.31 177 ARG A N 1
ATOM 1361 C CA . ARG A 1 177 ? -9.316 3.030 8.171 1.00 95.31 177 ARG A CA 1
ATOM 1362 C C . ARG A 1 177 ? -10.569 2.377 8.748 1.00 95.31 177 ARG A C 1
ATOM 1364 O O . ARG A 1 177 ? -10.508 1.203 9.091 1.00 95.31 177 ARG A O 1
ATOM 1371 N N . LYS A 1 178 ? -11.709 3.077 8.710 1.00 95.00 178 LYS A N 1
ATOM 1372 C CA . LYS A 1 178 ? -13.030 2.541 9.077 1.00 95.00 178 LYS A CA 1
ATOM 1373 C C . LYS A 1 178 ? -13.407 1.294 8.281 1.00 95.00 178 LYS A C 1
ATOM 1375 O O . LYS A 1 178 ? -13.584 0.230 8.858 1.00 95.00 178 LYS A O 1
ATOM 1380 N N . LEU A 1 179 ? -13.399 1.391 6.950 1.00 95.50 179 LEU A N 1
ATOM 1381 C CA . LEU A 1 179 ? -13.687 0.243 6.078 1.00 95.50 179 LEU A CA 1
ATOM 1382 C C . LEU A 1 179 ? -12.738 -0.936 6.319 1.00 95.50 179 LEU A C 1
ATOM 1384 O O . LEU A 1 179 ? -13.141 -2.094 6.236 1.00 95.50 179 LEU A O 1
ATOM 1388 N N . TRP A 1 180 ? -11.463 -0.646 6.588 1.00 95.88 180 TRP A N 1
ATOM 1389 C CA . TRP A 1 180 ? -10.492 -1.683 6.906 1.00 95.88 180 TRP A CA 1
ATOM 1390 C C . TRP A 1 180 ? -10.806 -2.357 8.249 1.00 95.88 180 TRP A C 1
ATOM 1392 O O . TRP A 1 180 ? -10.769 -3.583 8.302 1.00 95.88 180 TRP A O 1
ATOM 1402 N N . MET A 1 181 ? -11.171 -1.595 9.290 1.00 94.19 181 MET A N 1
ATOM 1403 C CA . MET A 1 181 ? -11.619 -2.159 10.568 1.00 94.19 181 MET A CA 1
ATOM 1404 C C . MET A 1 181 ? -12.883 -2.997 10.410 1.00 94.19 181 MET A C 1
ATOM 1406 O O . MET A 1 181 ? -12.899 -4.117 10.899 1.00 94.19 181 MET A O 1
ATOM 1410 N N . ASP A 1 182 ? -13.897 -2.516 9.689 1.00 94.38 182 ASP A N 1
ATOM 1411 C CA . ASP A 1 182 ? -15.136 -3.274 9.465 1.00 94.38 182 ASP A CA 1
ATOM 1412 C C . ASP A 1 182 ? -14.850 -4.626 8.800 1.00 94.38 182 ASP A C 1
ATOM 1414 O O . ASP A 1 182 ? -15.344 -5.666 9.233 1.00 94.38 182 ASP A O 1
ATOM 1418 N N . SER A 1 183 ? -13.992 -4.629 7.774 1.00 94.38 183 SER A N 1
ATOM 1419 C CA . SER A 1 183 ? -13.578 -5.858 7.093 1.00 94.38 183 SER A CA 1
ATOM 1420 C C . SER A 1 183 ? -12.754 -6.783 7.990 1.00 94.38 183 SER A C 1
ATOM 1422 O O . SER A 1 183 ? -12.897 -8.003 7.897 1.00 94.38 183 SER A O 1
ATOM 1424 N N . PHE A 1 184 ? -11.866 -6.224 8.814 1.00 93.62 184 PHE A N 1
ATOM 1425 C CA . PHE A 1 184 ? -11.036 -6.991 9.739 1.00 93.62 184 PHE A CA 1
ATOM 1426 C C . PHE A 1 184 ? -11.902 -7.653 10.811 1.00 93.62 184 PHE A C 1
ATOM 1428 O O . PHE A 1 184 ? -11.850 -8.869 10.977 1.00 93.62 184 PHE A O 1
ATOM 1435 N N . LEU A 1 185 ? -12.766 -6.879 11.464 1.00 91.50 185 LEU A N 1
ATOM 1436 C CA . LEU A 1 185 ? -13.667 -7.370 12.497 1.00 91.50 185 LEU A CA 1
ATOM 1437 C C . LEU A 1 185 ? -14.633 -8.422 11.953 1.00 91.50 185 LEU A C 1
ATOM 1439 O O . LEU A 1 185 ? -14.787 -9.451 12.588 1.00 91.50 185 LEU A O 1
ATOM 1443 N N . PHE A 1 186 ? -15.188 -8.247 10.748 1.00 91.31 186 PHE A N 1
ATOM 1444 C CA . PHE A 1 186 ? -16.040 -9.269 10.120 1.00 91.31 186 PHE A CA 1
ATOM 1445 C C . PHE A 1 186 ? -15.332 -10.616 9.892 1.00 91.31 186 PHE A C 1
ATOM 1447 O O . PHE A 1 186 ? -15.978 -11.651 9.783 1.00 91.31 186 PHE A O 1
ATOM 1454 N N . THR A 1 187 ? -14.003 -10.611 9.768 1.00 88.44 187 THR A N 1
ATOM 1455 C CA . THR A 1 187 ? -13.219 -11.836 9.546 1.00 88.44 187 THR A CA 1
ATOM 1456 C C . THR A 1 187 ? -12.773 -12.483 10.864 1.00 88.44 187 THR A C 1
ATOM 1458 O O . THR A 1 187 ? -12.445 -13.668 10.881 1.00 88.44 187 THR A O 1
ATOM 1461 N N . HIS A 1 188 ? -12.728 -11.712 11.954 1.00 77.44 188 HIS A N 1
ATOM 1462 C CA . HIS A 1 188 ? -12.144 -12.112 13.238 1.00 77.44 188 HIS A CA 1
ATOM 1463 C C . HIS A 1 188 ? -13.158 -12.223 14.396 1.00 77.44 188 HIS A C 1
ATOM 1465 O O . HIS A 1 188 ? -12.773 -12.691 15.468 1.00 77.44 188 HIS A O 1
ATOM 1471 N N . LEU A 1 189 ? -14.422 -11.839 14.182 1.00 64.56 189 LEU A N 1
ATOM 1472 C CA . LEU A 1 189 ? -15.578 -12.020 15.076 1.00 64.56 189 LEU A CA 1
ATOM 1473 C C . LEU A 1 189 ? -16.632 -12.904 14.403 1.00 64.56 189 LEU A C 1
ATOM 1475 O O . LEU A 1 189 ? -17.240 -13.721 15.129 1.00 64.56 189 LEU A O 1
#

Radius of gyration: 37.98 Å; chains: 1; bounding box: 67×47×97 Å

Foldseek 3Di:
DDADDPVVVVVCCVVPVPCVVPHPDDDPCLVVVCVPVNVCVSVCVVPQDPVNPPDDPDDDDDDDDDDDDDDDDDDDDDDDDDDDDDDDDDDDDDPPPPDDPDPVVVVVVVVVVVVVVVVVVVVVVVVPAQPLVLLLVLLVVCVVVVDDPVLSVVVSVVCVVPVVVSVVLSPDDPVVVVVVSVVVVVVVD

Secondary structure (DSSP, 8-state):
-----HHHHHHHHHH-GGGGGTTTPPPTTHHHHHHHH-HHHHHTTTPPPGGGTSS-------------------------------------------PPPPPTHHHHHHHHHHHHHHHHHHHHHHH----HHHHHHHHHHGGGGT--HHHHHHHHHHHHH-HHHHHHHHHS-HHHHHHHHHHHHHHH-

pLDDT: mean 75.65, std 21.47, range [29.56, 97.31]

Sequence (189 aa):
MITCDAKTYQEEVMVHRKHVDYLNKKIKMYDELAIVVGKDMATGSFAKSYVDIDTEQDNAESTEMVGDNGEEGVVDKRKNAVESSTTGSTISKSRKKGRAPPSDDSALMDLSDQLKEIAVVLKEISRRPVDYLGLYSEVMAMVADGYSEDMLATTFDHLCENKKAARGFLAKNAKLRKLWMDSFLFTHL